Protein 2WFI (pdb70)

Organism: Homo sapiens (NCBI:txid9606)

Nearest PDB structures (foldseek):
  5yzg-assembly1_3  TM=1.006E+00  e=2.178E-38  Homo sapiens
  2wfj-assembly1_A  TM=1.005E+00  e=6.338E-36  Homo sapiens
  5yb9-assembly1_A  TM=9.721E-01  e=2.844E-25  Trichomonas vaginalis
  6lxo-assembly1_A  TM=9.714E-01  e=6.344E-25  Trichomonas vaginalis
  4jjm-assembly2_B  TM=9.734E-01  e=1.063E-24  Citrus sinensis

CATH classification: 2.40.100.10

Solvent-accessible surface area: 7891 Å² total

InterPro domains:
  IPR002130 Cyclophilin-type peptidyl-prolyl cis-trans isomerase domain [PF00160] (11-175)
  IPR002130 Cyclophilin-type peptidyl-prolyl cis-trans isomerase domain [PR00153] (28-43)
  IPR002130 Cyclophilin-type peptidyl-prolyl cis-trans isomerase domain [PR00153] (65-77)
  IPR002130 Cyclophilin-type peptidyl-prolyl cis-trans isomerase domain [PR00153] (108-123)
  IPR002130 Cyclophilin-type peptidyl-prolyl cis-trans isomerase domain [PR00153] (123-135)
  IPR002130 Cyclophilin-type peptidyl-prolyl cis-trans isomerase domain [PR00153] (136-151)
  IPR002130 Cyclophilin-type peptidyl-prolyl cis-trans isomerase domain [PS50072] (11-176)
  IPR020892 Cyclophilin-type peptidyl-prolyl cis-trans isomerase, conserved site [PS00170] (60-77)
  IPR029000 Cyclophilin-like domain superfamily [G3DSA:2.40.100.10] (3-185)
  IPR029000 Cyclophilin-like domain superfamily [SSF50891] (5-177)

Sequence (171 aa):
QQRPRCFFDIAINNQPAGRVVFELFSDVCPPKTCENFRCLCTGEKGTGKSTQKPLHYKSLFHRVVKDFFMVQGGDFSEGNGRRGGESIYGGFFEDESFAVKHNKEFLLSMANRRGKDTNGSQFFITTKPTPHLDGHHVVFGQVISGQEVVREIENQKTDAASKPFAEVRILSCGEL

Structure (mmCIF, N/CA/C/O backbone):
data_2WFI
#
_entry.id   2WFI
#
_cell.length_a   37.544
_cell.length_b   65.144
_cell.length_c   69.680
_cell.angle_alpha   90.00
_cell.angle_beta   90.00
_cell.angle_gamma   90.00
#
_symmetry.space_group_name_H-M   'P 21 21 21'
#
loop_
_entity.id
_entity.type
_entity.pdbx_description
1 polymer 'PEPTIDYL-PROLYL CIS-TRANS ISOMERASE G'
2 non-polymer 'MAGNESIUM ION'
3 water water
#
loop_
_atom_site.group_PDB
_atom_site.id
_atom_site.type_symbol
_atom_site.label_atom_id
_atom_site.label_alt_id
_atom_site.label_comp_id
_atom_site.label_asym_id
_atom_site.label_entity_id
_atom_site.label_seq_id
_atom_site.pdbx_PDB_ins_code
_atom_site.Cartn_x
_atom_site.Cartn_y
_atom_site.Cartn_z
_atom_site.occupancy
_atom_site.B_iso_or_equiv
_atom_site.auth_seq_id
_atom_site.auth_comp_id
_atom_site.auth_asym_id
_atom_site.auth_atom_id
_atom_site.pdbx_PDB_model_num
ATOM 1 N N A GLN A 1 8 ? 2.137 -27.412 -12.418 0.35 44.47 6 GLN A N 1
ATOM 2 N N B GLN A 1 8 ? 2.243 -27.424 -10.474 0.65 55.27 6 GLN A N 1
ATOM 3 C CA A GLN A 1 8 ? 2.669 -26.833 -11.187 0.35 41.78 6 GLN A CA 1
ATOM 4 C CA B GLN A 1 8 ? 2.896 -26.853 -11.660 0.65 39.74 6 GLN A CA 1
ATOM 5 C C . GLN A 1 8 ? 3.304 -25.456 -11.244 1.00 34.45 6 GLN A C 1
ATOM 6 O O . GLN A 1 8 ? 2.804 -24.565 -10.531 1.00 43.55 6 GLN A O 1
ATOM 17 N N . ARG A 1 9 ? 4.445 -25.066 -11.851 1.00 21.82 7 ARG A N 1
ATOM 18 C CA . ARG A 1 9 ? 5.022 -23.740 -11.726 1.00 10.96 7 ARG A CA 1
ATOM 19 C C . ARG A 1 9 ? 4.251 -22.786 -12.630 1.00 10.25 7 ARG A C 1
ATOM 20 O O . ARG A 1 9 ? 3.926 -23.100 -13.774 1.00 12.48 7 ARG A O 1
ATOM 28 N N . PRO A 1 10 ? 3.979 -21.566 -12.142 1.00 9.13 8 PRO A N 1
ATOM 29 C CA . PRO A 1 10 ? 3.302 -20.598 -12.994 1.00 9.43 8 PRO A CA 1
ATOM 30 C C . PRO A 1 10 ? 4.212 -20.099 -14.102 1.00 7.21 8 PRO A C 1
ATOM 31 O O . PRO A 1 10 ? 5.423 -20.102 -14.013 1.00 7.87 8 PRO A O 1
ATOM 35 N N . ARG A 1 11 ? 3.526 -19.618 -15.143 1.00 6.98 9 ARG A N 1
ATOM 36 C CA . ARG A 1 11 ? 4.180 -18.970 -16.280 1.00 7.20 9 ARG A CA 1
ATOM 37 C C . ARG A 1 11 ? 3.563 -17.600 -16.478 1.00 6.72 9 ARG A C 1
ATOM 38 O O . ARG A 1 11 ? 2.336 -17.447 -16.464 1.00 8.13 9 ARG A O 1
ATOM 53 N N . CYS A 1 12 ? 4.422 -16.591 -16.631 1.00 6.45 10 CYS A N 1
ATOM 54 C CA . CYS A 1 12 ? 4.016 -15.225 -16.825 1.00 6.37 10 CYS A CA 1
ATOM 55 C C . CYS A 1 12 ? 4.646 -14.664 -18.094 1.00 6.17 10 CYS A C 1
ATOM 56 O O . CYS A 1 12 ? 5.619 -15.211 -18.592 1.00 7.74 10 CYS A O 1
ATOM 59 N N . PHE A 1 13 ? 4.091 -13.581 -18.602 1.00 6.74 11 PHE A N 1
ATOM 60 C CA . PHE A 1 13 ? 4.612 -12.996 -19.836 1.00 6.92 11 PHE A CA 1
ATOM 61 C C . PHE A 1 13 ? 4.656 -11.473 -19.765 1.00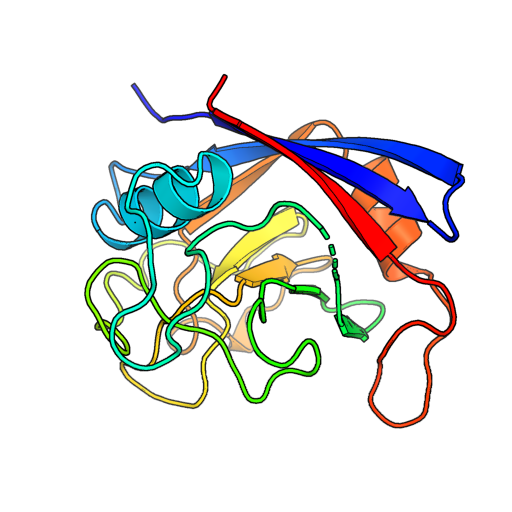 6.25 11 PHE A C 1
ATOM 62 O O . PHE A 1 13 ? 3.850 -10.845 -19.083 1.00 6.51 11 PHE A O 1
ATOM 70 N N . PHE A 1 14 ? 5.569 -10.953 -20.605 1.00 6.28 12 PHE A N 1
ATOM 71 C CA . PHE A 1 14 ? 5.607 -9.550 -20.980 1.00 6.24 12 PHE A CA 1
ATOM 72 C C . PHE A 1 14 ? 5.567 -9.448 -22.510 1.00 6.51 12 PHE A C 1
ATOM 73 O O . PHE A 1 14 ? 6.348 -10.136 -23.188 1.00 7.56 12 PHE A O 1
ATOM 81 N N . ASP A 1 15 ? 4.730 -8.572 -23.036 1.00 6.61 13 ASP A N 1
ATOM 82 C CA . ASP A 1 15 ? 4.833 -8.130 -24.428 1.00 7.03 13 ASP A CA 1
ATOM 83 C C . ASP A 1 15 ? 5.613 -6.826 -24.433 1.00 6.79 13 ASP A C 1
ATOM 84 O O . ASP A 1 15 ? 5.214 -5.892 -23.725 1.00 8.06 13 ASP A O 1
ATOM 89 N N . ILE A 1 16 ? 6.690 -6.780 -25.197 1.00 6.64 14 ILE A N 1
ATOM 90 C CA . ILE A 1 16 ? 7.631 -5.666 -25.149 1.00 6.91 14 ILE A CA 1
ATOM 91 C C . ILE A 1 16 ? 7.470 -4.799 -26.394 1.00 6.58 14 ILE A C 1
ATOM 92 O O . ILE A 1 16 ? 7.309 -5.306 -27.504 1.00 7.93 14 ILE A O 1
ATOM 97 N N . ALA A 1 17 ? 7.598 -3.477 -26.211 1.00 7.09 15 ALA A N 1
ATOM 98 C CA . ALA A 1 17 ? 7.784 -2.559 -27.327 1.00 8.00 15 ALA A CA 1
ATOM 99 C C . ALA A 1 17 ? 9.029 -1.742 -27.065 1.00 7.71 15 ALA A C 1
ATOM 100 O O . ALA A 1 17 ? 9.394 -1.436 -25.929 1.00 9.79 15 ALA A O 1
ATOM 102 N N . ILE A 1 18 ? 9.728 -1.410 -28.158 1.00 7.00 16 ILE A N 1
ATOM 103 C CA . ILE A 1 18 ? 10.937 -0.594 -28.080 1.00 6.97 16 ILE A CA 1
ATOM 104 C C . ILE A 1 18 ? 10.662 0.631 -28.949 1.00 6.77 16 ILE A C 1
ATOM 105 O O . ILE A 1 18 ? 10.459 0.514 -30.167 1.00 7.16 16 ILE A O 1
ATOM 110 N N . ASN A 1 19 ? 10.565 1.792 -28.316 1.00 7.07 17 ASN A N 1
ATOM 111 C CA . ASN A 1 19 ? 10.107 3.004 -29.008 1.00 7.00 17 ASN A CA 1
ATOM 112 C C . ASN A 1 19 ? 8.814 2.754 -29.755 1.00 7.15 17 ASN A C 1
ATOM 113 O O . ASN A 1 19 ? 8.633 3.096 -30.921 1.00 7.48 17 ASN A O 1
ATOM 118 N N . ASN A 1 20 ? 7.845 2.145 -29.035 1.00 7.56 18 ASN A N 1
ATOM 119 C CA . ASN A 1 20 ? 6.511 1.936 -29.495 1.00 8.28 18 ASN A CA 1
ATOM 120 C C . ASN A 1 20 ? 6.369 0.936 -30.642 1.00 8.19 18 ASN A C 1
ATOM 121 O O . ASN A 1 20 ? 5.294 0.779 -31.167 1.00 10.86 18 ASN A O 1
ATOM 130 N N . GLN A 1 21 ? 7.459 0.226 -30.959 1.00 7.65 19 GLN A N 1
ATOM 131 C CA . GLN A 1 21 ? 7.469 -0.773 -31.988 1.00 7.92 19 GLN A CA 1
ATOM 132 C C . GLN A 1 21 ? 7.496 -2.163 -31.305 1.00 7.54 19 GLN A C 1
ATOM 133 O O . GLN A 1 21 ? 8.444 -2.447 -30.564 1.00 7.65 19 GLN A O 1
ATOM 139 N N . PRO A 1 22 ? 6.495 -3.012 -31.516 1.00 8.28 20 PRO A N 1
ATOM 140 C CA . PRO A 1 22 ? 6.501 -4.319 -30.866 1.00 8.49 20 PRO A CA 1
ATOM 141 C C . PRO A 1 22 ? 7.752 -5.096 -31.157 1.00 7.75 20 PRO A C 1
ATOM 142 O O . PRO A 1 22 ? 8.205 -5.181 -32.297 1.00 8.97 20 PRO A O 1
ATOM 146 N N . ALA A 1 23 ? 8.312 -5.673 -30.105 1.00 7.88 21 ALA A N 1
ATOM 147 C CA . ALA A 1 23 ? 9.546 -6.464 -30.179 1.00 7.92 21 ALA A CA 1
ATOM 148 C C . ALA A 1 23 ? 9.315 -7.941 -29.930 1.00 8.76 21 ALA A C 1
ATOM 149 O O . ALA A 1 23 ? 10.234 -8.719 -30.173 1.00 13.05 21 ALA A O 1
ATOM 151 N N . GLY A 1 24 ? 8.168 -8.328 -29.367 1.00 8.40 22 GLY A N 1
ATOM 152 C CA . GLY A 1 24 ? 7.889 -9.715 -29.082 1.00 8.56 22 GLY A CA 1
ATOM 153 C C . GLY A 1 24 ? 7.579 -9.942 -27.596 1.00 7.39 22 GLY A C 1
ATOM 154 O O . GLY A 1 24 ? 7.619 -9.055 -26.779 1.00 8.33 22 GLY A O 1
ATOM 155 N N . ARG A 1 25 ? 7.317 -11.210 -27.318 1.00 7.56 23 ARG A N 1
ATOM 156 C CA . ARG A 1 25 ? 6.890 -11.656 -26.003 1.00 7.18 23 ARG A CA 1
ATOM 157 C C . ARG A 1 25 ? 8.005 -12.426 -25.299 1.00 6.89 23 ARG A C 1
ATOM 158 O O . ARG A 1 25 ? 8.647 -13.304 -25.901 1.00 8.09 23 ARG A O 1
ATOM 166 N N . VAL A 1 26 ? 8.183 -12.132 -24.023 1.00 6.76 24 VAL A N 1
ATOM 167 C CA . VAL A 1 26 ? 9.046 -12.907 -23.128 1.00 6.50 24 VAL A CA 1
ATOM 168 C C . VAL A 1 26 ? 8.144 -13.684 -22.182 1.00 6.50 24 VAL A C 1
ATOM 169 O O . VAL A 1 26 ? 7.249 -13.092 -21.565 1.00 7.11 24 VAL A O 1
ATOM 173 N N . VAL A 1 27 ? 8.376 -14.990 -22.066 1.00 6.41 25 VAL A N 1
ATOM 174 C CA . VAL A 1 27 ? 7.656 -15.827 -21.122 1.00 6.30 25 VAL A CA 1
ATOM 175 C C . VAL A 1 27 ? 8.630 -16.346 -20.083 1.00 6.05 25 VAL A C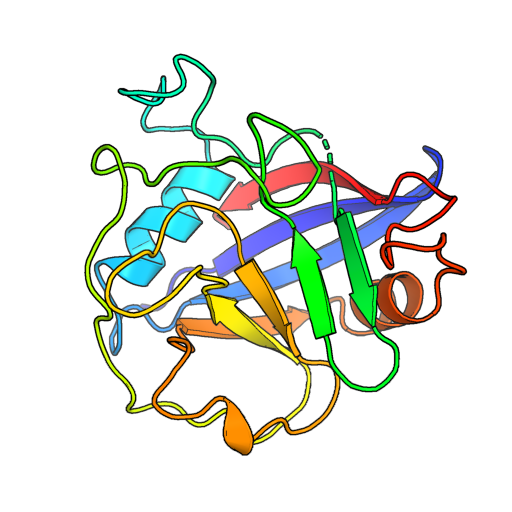 1
ATOM 176 O O . VAL A 1 27 ? 9.739 -16.775 -20.419 1.00 6.58 25 VAL A O 1
ATOM 180 N N . PHE A 1 28 ? 8.199 -16.283 -18.833 1.00 6.16 26 PHE A N 1
ATOM 181 C CA . PHE A 1 28 ? 8.960 -16.757 -17.687 1.00 5.92 26 PHE A CA 1
ATOM 182 C C . PHE A 1 28 ? 8.256 -17.924 -17.014 1.00 5.96 26 PHE A C 1
ATOM 183 O O . PHE A 1 28 ? 7.033 -17.926 -16.886 1.00 7.64 26 PHE A O 1
ATOM 191 N N . GLU A 1 29 ? 9.058 -18.873 -16.530 1.00 5.66 27 GLU A N 1
ATOM 192 C CA . GLU A 1 29 ? 8.600 -19.854 -15.553 1.00 5.63 27 GLU A CA 1
ATOM 193 C C . GLU A 1 29 ? 9.076 -19.401 -14.178 1.00 5.48 27 GLU A C 1
ATOM 194 O O . GLU A 1 29 ? 10.240 -19.005 -14.034 1.00 6.40 27 GLU A O 1
ATOM 200 N N . LEU A 1 30 ? 8.192 -19.471 -13.190 1.00 5.40 28 LEU A N 1
ATOM 201 C CA . LEU A 1 30 ? 8.506 -19.048 -11.837 1.00 5.40 28 LEU A CA 1
ATOM 202 C C . LEU A 1 30 ? 8.698 -20.271 -10.937 1.00 5.39 28 LEU A C 1
ATOM 203 O O . LEU A 1 30 ? 7.858 -21.180 -10.922 1.00 6.25 28 LEU A O 1
ATOM 208 N N . PHE A 1 31 ? 9.797 -20.272 -10.179 1.00 5.42 29 PHE A N 1
ATOM 209 C CA . PHE A 1 31 ? 10.148 -21.401 -9.321 1.00 5.75 29 PHE A CA 1
ATOM 210 C C . PHE A 1 31 ? 9.398 -21.301 -7.977 1.00 5.82 29 PHE A C 1
ATOM 211 O O . PHE A 1 31 ? 9.995 -21.088 -6.910 1.00 6.38 29 PHE A O 1
ATOM 219 N N . SER A 1 32 ? 8.079 -21.497 -8.029 1.00 6.34 30 SER A N 1
ATOM 220 C CA . SER A 1 32 ? 7.242 -21.321 -6.852 1.00 6.79 30 SER A CA 1
ATOM 221 C C . SER A 1 32 ? 7.505 -22.388 -5.784 1.00 6.79 30 SER A C 1
ATOM 222 O O . SER A 1 32 ? 7.160 -22.177 -4.629 1.00 8.00 30 SER A O 1
ATOM 225 N N . ASP A 1 33 ? 8.086 -23.518 -6.200 1.00 6.99 31 ASP A N 1
ATOM 226 C CA . ASP A 1 33 ? 8.538 -24.541 -5.285 1.00 7.65 31 ASP A CA 1
ATOM 227 C C . ASP A 1 33 ? 9.743 -24.173 -4.487 1.00 9.49 31 ASP A C 1
ATOM 228 O O . ASP A 1 33 ? 10.020 -24.800 -3.477 1.00 20.24 31 ASP A O 1
ATOM 233 N N . VAL A 1 34 ? 10.514 -23.210 -4.919 1.00 6.86 32 VAL A N 1
ATOM 234 C CA . VAL A 1 34 ? 11.714 -22.742 -4.234 1.00 7.01 32 VAL A CA 1
ATOM 235 C C . VAL A 1 34 ? 11.471 -21.448 -3.473 1.00 6.80 32 VAL A C 1
ATOM 236 O O . VAL A 1 34 ? 11.915 -21.236 -2.355 1.00 8.64 32 VAL A O 1
ATOM 240 N N . CYS A 1 35 ? 10.776 -20.510 -4.133 1.00 6.15 33 CYS A N 1
ATOM 241 C CA . CYS A 1 35 ? 10.633 -19.150 -3.621 1.00 7.24 33 CYS A CA 1
ATOM 242 C C . CYS A 1 35 ? 9.178 -18.718 -3.746 1.00 6.00 33 CYS A C 1
ATOM 243 O O . CYS A 1 35 ? 8.853 -17.836 -4.551 1.00 6.31 33 CYS A O 1
ATOM 248 N N A PRO A 1 36 ? 8.257 -19.310 -2.976 0.77 6.18 34 PRO A N 1
ATOM 249 N N B PRO A 1 36 ? 8.269 -19.381 -3.017 0.23 5.05 34 PRO A N 1
ATOM 250 C CA A PRO A 1 36 ? 6.845 -19.066 -3.239 0.77 5.69 34 PRO A CA 1
ATOM 251 C CA B PRO A 1 36 ? 6.860 -19.060 -3.276 0.23 5.62 34 PRO A CA 1
ATOM 252 C C A PRO A 1 36 ? 6.397 -17.635 -2.976 0.77 5.58 34 PRO A C 1
ATOM 253 C C B PRO A 1 36 ? 6.501 -17.599 -3.052 0.23 4.61 34 PRO A C 1
ATOM 254 O O A PRO A 1 36 ? 5.537 -17.120 -3.732 0.77 5.26 34 PRO A O 1
ATOM 255 O O B PRO A 1 36 ? 5.766 -17.009 -3.864 0.23 5.00 34 PRO A O 1
ATOM 261 N N . LYS A 1 37 ? 6.900 -16.996 -1.936 1.00 5.54 35 LYS A N 1
ATOM 262 C CA . LYS A 1 37 ? 6.458 -15.645 -1.661 1.00 5.69 35 LYS A CA 1
ATOM 263 C C . LYS A 1 37 ? 6.956 -14.665 -2.746 1.00 5.14 35 LYS A C 1
ATOM 264 O O . LYS A 1 37 ? 6.271 -13.729 -3.172 1.00 5.75 35 LYS A O 1
ATOM 270 N N . THR A 1 38 ? 8.195 -14.915 -3.194 1.00 5.22 36 THR A N 1
ATOM 271 C CA . THR A 1 38 ? 8.788 -14.085 -4.242 1.00 5.12 36 THR A CA 1
ATOM 272 C C . THR A 1 38 ? 8.055 -14.278 -5.563 1.00 5.04 36 THR A C 1
ATOM 273 O O . THR A 1 38 ? 7.754 -13.329 -6.288 1.00 5.39 36 THR A O 1
ATOM 277 N N . CYS A 1 39 ? 7.752 -15.539 -5.895 1.00 5.03 37 CYS A N 1
ATOM 278 C CA . CYS A 1 39 ? 7.036 -15.807 -7.126 1.00 4.96 37 CYS A CA 1
ATOM 279 C C . CYS A 1 39 ? 5.637 -15.210 -7.116 1.00 4.98 37 CYS A C 1
ATOM 280 O O . CYS A 1 39 ? 5.180 -14.692 -8.134 1.00 5.45 37 CYS A O 1
ATOM 283 N N . GLU A 1 40 ? 4.943 -15.295 -5.970 1.00 5.07 38 GLU A N 1
ATOM 284 C CA . GLU A 1 40 ? 3.585 -14.763 -5.911 1.00 5.29 38 GLU A CA 1
ATOM 285 C C . GLU A 1 40 ? 3.586 -13.247 -6.113 1.00 5.03 38 GLU A C 1
ATOM 286 O O . GLU A 1 40 ? 2.694 -12.711 -6.776 1.00 5.55 38 GLU A O 1
ATOM 292 N N . ASN A 1 41 ? 4.577 -12.559 -5.544 1.00 5.18 39 ASN A N 1
ATOM 293 C CA . ASN A 1 41 ? 4.700 -11.118 -5.783 1.00 5.14 39 ASN A CA 1
ATOM 294 C C . ASN A 1 41 ? 4.823 -10.824 -7.279 1.00 4.96 39 ASN A C 1
ATOM 295 O O . ASN A 1 41 ? 4.093 -9.994 -7.821 1.00 5.49 39 ASN A O 1
ATOM 300 N N . PHE A 1 42 ? 5.777 -11.494 -7.952 1.00 5.03 40 PHE A N 1
ATOM 301 C CA . PHE A 1 42 ? 5.985 -11.219 -9.372 1.00 4.98 40 PHE A CA 1
ATOM 302 C C . PHE A 1 42 ? 4.736 -11.564 -10.186 1.00 5.00 40 PHE A C 1
ATOM 303 O O . PHE A 1 42 ? 4.337 -10.799 -11.072 1.00 5.31 40 PHE A O 1
ATOM 311 N N . ARG A 1 43 ? 4.135 -12.731 -9.907 1.00 5.10 41 ARG A N 1
ATOM 312 C CA . ARG A 1 43 ? 2.934 -13.130 -10.627 1.00 5.33 41 ARG A CA 1
ATOM 313 C C . ARG A 1 43 ? 1.848 -12.067 -10.508 1.00 5.22 41 ARG A C 1
ATOM 314 O O . ARG A 1 43 ? 1.211 -11.680 -11.496 1.00 5.73 41 ARG A O 1
ATOM 322 N N . CYS A 1 44 ? 1.625 -11.596 -9.268 1.00 5.38 42 CYS A N 1
ATOM 323 C CA . CYS A 1 44 ? 0.609 -10.591 -9.067 1.00 5.42 42 CYS A CA 1
ATOM 324 C C . CYS A 1 44 ? 0.968 -9.254 -9.697 1.00 5.50 42 CYS A C 1
ATOM 325 O O . CYS A 1 44 ? 0.054 -8.528 -10.115 1.00 6.13 42 CYS A O 1
ATOM 330 N N . LEU A 1 45 ? 2.239 -8.897 -9.763 1.00 5.34 43 LEU A N 1
ATOM 331 C CA . LEU A 1 45 ? 2.616 -7.676 -10.468 1.00 5.46 43 LEU A CA 1
ATOM 332 C C . LEU A 1 45 ? 2.380 -7.823 -11.974 1.00 5.52 43 LEU A C 1
ATOM 333 O O . LEU A 1 45 ? 2.098 -6.831 -12.649 1.00 6.29 43 LEU A O 1
ATOM 338 N N . CYS A 1 46 ? 2.451 -9.037 -12.501 1.00 5.51 44 CYS A N 1
ATOM 339 C CA . CYS A 1 46 ? 2.095 -9.252 -13.898 1.00 5.77 44 CYS A CA 1
ATOM 340 C C . CYS A 1 46 ? 0.586 -9.099 -14.147 1.00 6.04 44 CYS A C 1
ATOM 341 O O . CYS A 1 46 ? 0.178 -8.557 -15.170 1.00 7.43 44 CYS A O 1
ATOM 344 N N . THR A 1 47 ? -0.245 -9.590 -13.223 1.00 6.26 45 THR A N 1
ATOM 345 C CA . THR A 1 47 ? -1.689 -9.515 -13.438 1.00 6.90 45 THR A CA 1
ATOM 346 C C . THR A 1 47 ? -2.308 -8.221 -12.987 1.00 6.85 45 THR A C 1
ATOM 347 O O . THR A 1 47 ? -3.418 -7.864 -13.418 1.00 8.23 45 THR A O 1
ATOM 351 N N . GLY A 1 48 ? -1.654 -7.516 -12.054 1.00 6.58 46 GLY A N 1
ATOM 352 C CA . GLY A 1 48 ? -2.221 -6.325 -11.439 1.00 6.98 46 GLY A CA 1
ATOM 353 C C . GLY A 1 48 ? -3.271 -6.622 -10.359 1.00 7.10 46 GLY A C 1
ATOM 354 O O . GLY A 1 48 ? -3.889 -5.671 -9.847 1.00 7.99 46 GLY A O 1
ATOM 355 N N . GLU A 1 49 ? -3.473 -7.869 -9.986 1.00 6.71 47 GLU A N 1
ATOM 356 C CA . GLU A 1 49 ? -4.654 -8.271 -9.214 1.00 7.04 47 GLU A CA 1
ATOM 357 C C . GLU A 1 49 ? -4.662 -7.773 -7.781 1.00 7.44 47 GLU A C 1
ATOM 358 O O . GLU A 1 49 ? -5.743 -7.867 -7.168 1.00 9.23 47 GLU A O 1
ATOM 364 N N . LYS A 1 50 ? -3.545 -7.324 -7.228 1.00 7.14 48 LYS A N 1
ATOM 365 C CA . LYS A 1 50 ? -3.516 -6.871 -5.830 1.00 7.62 48 LYS A CA 1
ATOM 366 C C . LYS A 1 50 ? -3.788 -5.381 -5.665 1.00 8.50 48 LYS A C 1
ATOM 367 O O . LYS A 1 50 ? -3.787 -4.882 -4.578 1.00 10.81 48 LYS A O 1
ATOM 373 N N . GLY A 1 51 ? -4.056 -4.670 -6.776 1.00 8.65 49 GLY A N 1
ATOM 374 C CA . GLY A 1 51 ? -4.575 -3.310 -6.612 1.00 9.90 49 GLY A CA 1
ATOM 375 C C . GLY A 1 51 ? -3.474 -2.284 -6.443 1.00 9.37 49 GLY A C 1
ATOM 376 O O . GLY A 1 51 ? -2.556 -2.188 -7.280 1.00 11.06 49 GLY A O 1
ATOM 377 N N . THR A 1 52 ? -3.590 -1.468 -5.413 1.00 10.93 50 THR A N 1
ATOM 378 C CA . THR A 1 52 ? -2.783 -0.286 -5.208 1.00 11.02 50 THR A CA 1
ATOM 379 C C . THR A 1 52 ? -1.695 -0.483 -4.175 1.00 10.00 50 THR A C 1
ATOM 380 O O . THR A 1 52 ? -1.958 -1.028 -3.103 1.00 10.79 50 THR A O 1
ATOM 384 N N . GLY A 1 53 ? -0.482 -0.058 -4.480 1.00 9.73 51 GLY A N 1
ATOM 385 C CA . GLY A 1 53 ? 0.624 -0.185 -3.548 1.00 9.71 51 GLY A CA 1
ATOM 386 C C . GLY A 1 53 ? 0.399 0.665 -2.306 1.00 9.44 51 GLY A C 1
ATOM 387 O O . GLY A 1 53 ? -0.073 1.801 -2.368 1.00 10.41 51 GLY A O 1
ATOM 388 N N . LYS A 1 54 ? 0.702 0.101 -1.152 1.00 8.98 52 LYS A N 1
ATOM 389 C CA . LYS A 1 54 ? 0.407 0.762 0.094 1.00 9.87 52 LYS A CA 1
ATOM 390 C C . LYS A 1 54 ? 1.174 2.090 0.267 1.00 10.57 52 LYS A C 1
ATOM 391 O O . LYS A 1 54 ? 0.562 3.123 0.527 1.00 13.97 52 LYS A O 1
ATOM 402 N N . SER A 1 55 ? 2.473 2.057 0.141 1.00 10.17 53 SER A N 1
ATOM 403 C CA . SER A 1 55 ? 3.280 3.252 0.318 1.00 11.65 53 SER A CA 1
ATOM 404 C C . SER A 1 55 ? 3.330 4.143 -0.944 1.00 11.19 53 SER A C 1
ATOM 405 O O . SER A 1 55 ? 3.300 5.362 -0.841 1.00 14.10 53 SER A O 1
ATOM 410 N N . THR A 1 56 ? 3.325 3.499 -2.096 1.00 10.58 54 THR A N 1
ATOM 411 C CA . THR A 1 56 ? 3.499 4.268 -3.333 1.00 11.29 54 THR A CA 1
ATOM 412 C C . THR A 1 56 ? 2.205 4.810 -3.814 1.00 11.06 54 THR A C 1
ATOM 413 O O . THR A 1 56 ? 2.188 5.763 -4.620 1.00 13.29 54 THR A O 1
ATOM 417 N N . GLN A 1 57 ? 1.056 4.213 -3.481 1.00 10.63 55 GLN A N 1
ATOM 418 C CA . GLN A 1 57 ? -0.247 4.613 -3.975 1.00 12.76 55 GLN A CA 1
ATOM 419 C C . GLN A 1 57 ? -0.357 4.596 -5.510 1.00 13.62 55 GLN A C 1
ATOM 420 O O . GLN A 1 57 ? -1.115 5.374 -6.068 1.00 18.02 55 GLN A O 1
ATOM 426 N N . LYS A 1 58 ? 0.306 3.672 -6.093 1.00 14.00 56 LYS A N 1
ATOM 427 C CA . LYS A 1 58 ? 0.190 3.403 -7.525 1.00 13.57 56 LYS A CA 1
ATOM 428 C C . LYS A 1 58 ? -0.036 1.955 -7.804 1.00 12.12 56 LYS A C 1
ATOM 429 O O . LYS A 1 58 ? 0.092 1.104 -6.933 1.00 10.76 56 LYS A O 1
ATOM 440 N N . PRO A 1 59 ? -0.475 1.651 -9.023 1.00 12.07 57 PRO A N 1
ATOM 441 C CA . PRO A 1 59 ? -0.890 0.268 -9.269 1.00 10.56 57 PRO A CA 1
ATOM 442 C C . PRO A 1 59 ? 0.288 -0.680 -9.125 1.00 9.05 57 PRO A C 1
ATOM 443 O O . PRO A 1 59 ? 1.359 -0.485 -9.689 1.00 9.95 57 PRO A O 1
ATOM 447 N N . LEU A 1 60 ? 0.005 -1.780 -8.446 1.00 7.80 58 LEU A N 1
ATOM 448 C CA . LEU A 1 60 ? 0.931 -2.919 -8.297 1.00 6.84 58 LEU A CA 1
ATOM 449 C C . LEU A 1 60 ? 0.845 -3.738 -9.600 1.00 6.60 58 LEU A C 1
ATOM 450 O O . LEU A 1 60 ? 0.196 -4.771 -9.680 1.00 6.87 58 LEU A O 1
ATOM 455 N N . HIS A 1 61 ? 1.483 -3.204 -10.648 1.00 6.75 59 HIS A N 1
ATOM 456 C CA . HIS A 1 61 ? 1.264 -3.745 -11.983 1.00 6.49 59 HIS A CA 1
ATOM 457 C C . HIS A 1 61 ? 2.423 -3.331 -12.870 1.00 6.57 59 HIS A C 1
ATOM 458 O O . HIS A 1 61 ? 2.792 -2.158 -12.892 1.00 8.32 59 HI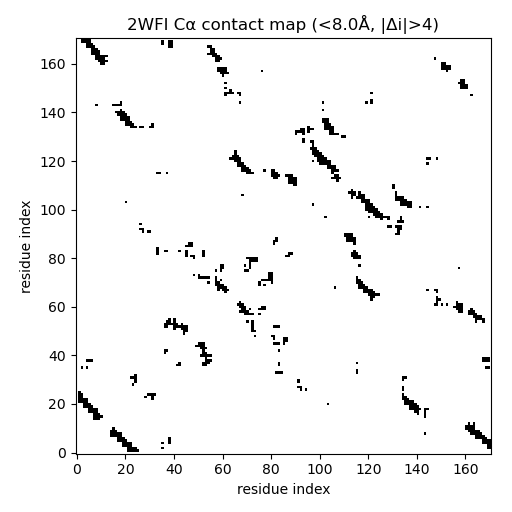S A O 1
ATOM 465 N N . TYR A 1 62 ? 2.978 -4.304 -13.610 1.00 6.13 60 TYR A N 1
ATOM 466 C CA . TYR A 1 62 ? 4.049 -4.025 -14.548 1.00 6.38 60 TYR A CA 1
ATOM 467 C C . TYR A 1 62 ? 3.549 -3.439 -15.871 1.00 6.97 60 TYR A C 1
ATOM 468 O O . TYR A 1 62 ? 4.374 -3.062 -16.710 1.00 7.82 60 TYR A O 1
ATOM 477 N N . LYS A 1 63 ? 2.251 -3.368 -16.103 1.00 7.14 61 LYS A N 1
ATOM 478 C CA . LYS A 1 63 ? 1.762 -2.853 -17.375 1.00 7.52 61 LYS A CA 1
ATOM 479 C C . LYS A 1 63 ? 2.219 -1.409 -17.523 1.00 7.36 61 LYS A C 1
ATOM 480 O O . LYS A 1 63 ? 2.021 -0.587 -16.637 1.00 8.87 61 LYS A O 1
ATOM 486 N N . SER A 1 64 ? 2.824 -1.112 -18.672 1.00 7.86 62 SER A N 1
ATOM 487 C CA . SER A 1 64 ? 3.384 0.175 -19.033 1.00 9.44 62 SER A CA 1
ATOM 488 C C . SER A 1 64 ? 4.716 0.485 -18.353 1.00 8.45 62 SER A C 1
ATOM 489 O O . SER A 1 64 ? 5.271 1.577 -18.582 1.00 10.96 62 SER A O 1
ATOM 506 N N . LEU A 1 66 ? 8.794 0.186 -17.558 1.00 8.62 64 LEU A N 1
ATOM 507 C CA . LEU A 1 66 ? 9.969 0.220 -18.399 1.00 7.97 64 LEU A CA 1
ATOM 508 C C . LEU A 1 66 ? 11.087 -0.710 -17.879 1.00 7.41 64 LEU A C 1
ATOM 509 O O . LEU A 1 66 ? 11.195 -0.965 -16.686 1.00 8.88 64 LEU A O 1
ATOM 514 N N . PHE A 1 67 ? 11.942 -1.104 -18.799 1.00 6.97 65 PHE A N 1
ATOM 515 C CA . PHE A 1 67 ? 13.276 -1.610 -18.454 1.00 6.76 65 PHE A CA 1
ATOM 516 C C . PHE A 1 67 ? 14.189 -0.388 -18.365 1.00 6.92 65 PHE A C 1
ATOM 517 O O . PHE A 1 67 ? 14.621 0.180 -19.348 1.00 8.44 65 PHE A O 1
ATOM 525 N N . HIS A 1 68 ? 14.447 0.060 -17.116 1.00 6.87 66 HIS A N 1
ATOM 526 C CA . HIS A 1 68 ? 15.139 1.315 -16.870 1.00 7.40 66 HIS A CA 1
ATOM 527 C C . HIS A 1 68 ? 16.635 1.178 -16.706 1.00 6.99 66 HIS A C 1
ATOM 528 O O . HIS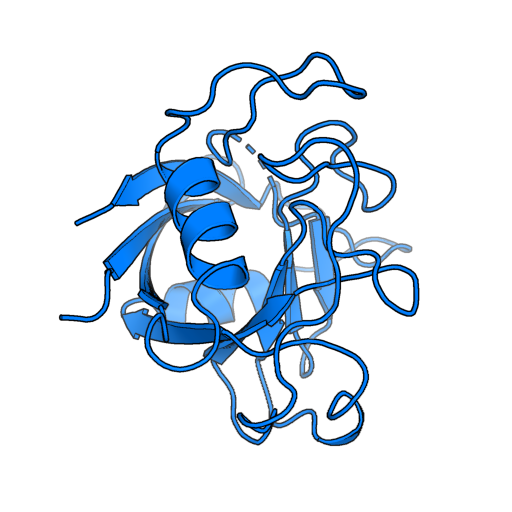 A 1 68 ? 17.301 2.215 -16.650 1.00 7.77 66 HIS A O 1
ATOM 535 N N . ARG A 1 69 ? 17.175 -0.033 -16.616 1.00 6.67 67 ARG A N 1
ATOM 536 C CA . ARG A 1 69 ? 18.604 -0.203 -16.425 1.00 7.04 67 ARG A CA 1
ATOM 537 C C . ARG A 1 69 ? 19.046 -1.398 -17.237 1.00 6.77 67 ARG A C 1
ATOM 538 O O . ARG A 1 69 ? 18.532 -2.489 -17.048 1.00 8.80 67 ARG A O 1
ATOM 551 N N . VAL A 1 70 ? 19.980 -1.162 -18.148 1.00 6.38 68 VAL A N 1
ATOM 552 C CA . VAL A 1 70 ? 20.496 -2.188 -19.051 1.00 6.45 68 VAL A CA 1
ATOM 553 C C . VAL A 1 70 ? 21.999 -2.122 -19.004 1.00 6.47 68 VAL A C 1
ATOM 554 O O . VAL A 1 70 ? 22.562 -1.050 -19.212 1.00 7.39 68 VAL A O 1
ATOM 558 N N . VAL A 1 71 ? 22.646 -3.269 -18.739 1.00 7.21 69 VAL A N 1
ATOM 559 C CA . VAL A 1 71 ? 24.100 -3.360 -18.723 1.00 8.41 69 VAL A CA 1
ATOM 560 C C . VAL A 1 71 ? 24.504 -4.551 -19.565 1.00 8.35 69 VAL A C 1
ATOM 561 O O . VAL A 1 71 ? 24.277 -5.722 -19.180 1.00 7.95 69 VAL A O 1
ATOM 565 N N . LYS A 1 72 ? 25.113 -4.294 -20.716 1.00 9.38 70 LYS A N 1
ATOM 566 C CA . LYS A 1 72 ? 25.530 -5.331 -21.612 1.00 9.87 70 LYS A CA 1
ATOM 567 C C . LYS A 1 72 ? 26.469 -6.296 -20.878 1.00 9.74 70 LYS A C 1
ATOM 568 O O . LYS A 1 72 ? 27.357 -5.895 -20.127 1.00 10.95 70 LYS A O 1
ATOM 574 N N . ASP A 1 73 ? 26.261 -7.591 -21.127 1.00 9.36 71 ASP A N 1
ATOM 575 C CA . ASP A 1 73 ? 27.012 -8.691 -20.529 1.00 10.27 71 ASP A CA 1
ATOM 576 C C . ASP A 1 73 ? 26.709 -8.898 -19.064 1.00 9.60 71 ASP A C 1
ATOM 577 O O . ASP A 1 73 ? 27.351 -9.730 -18.422 1.00 12.95 71 ASP A O 1
ATOM 582 N N A PHE A 1 74 ? 25.684 -8.254 -18.487 0.48 7.67 72 PHE A N 1
ATOM 583 N N B PHE A 1 74 ? 25.640 -8.245 -18.618 0.52 8.25 72 PHE A N 1
ATOM 584 C CA A PHE A 1 74 ? 25.230 -8.506 -17.134 0.48 7.67 72 PHE A CA 1
ATOM 585 C CA B PHE A 1 74 ? 25.323 -8.332 -17.193 0.52 8.52 72 PHE A CA 1
ATOM 586 C C A PHE A 1 74 ? 23.733 -8.765 -17.052 0.48 6.61 72 PHE A C 1
ATOM 587 C C B PHE A 1 74 ? 23.857 -8.674 -17.043 0.52 7.38 72 PHE A C 1
ATOM 588 O O A PHE A 1 74 ? 23.350 -9.878 -16.658 0.48 7.46 72 PHE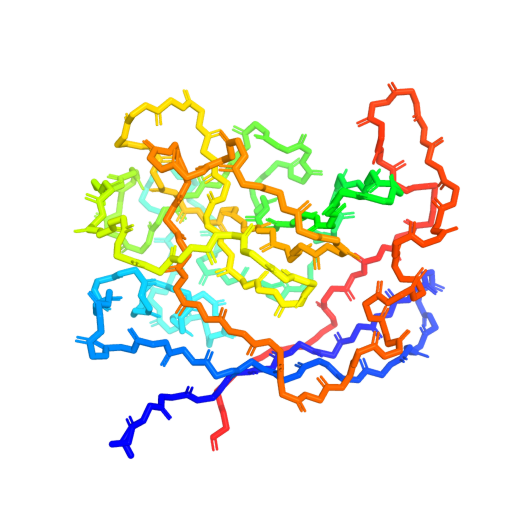 A O 1
ATOM 589 O O B PHE A 1 74 ? 23.442 -9.797 -16.705 0.52 8.61 72 PHE A O 1
ATOM 604 N N . MET A 1 75 ? 22.933 -7.719 -17.273 1.00 6.53 73 MET A N 1
ATOM 605 C CA . MET A 1 75 ? 21.519 -7.899 -17.006 1.00 6.38 73 MET A CA 1
ATOM 606 C C . MET A 1 75 ? 20.709 -6.781 -17.639 1.00 6.34 73 MET A C 1
ATOM 607 O O . MET A 1 75 ? 21.238 -5.719 -17.998 1.00 7.50 73 MET A O 1
ATOM 620 N N . VAL A 1 76 ? 19.390 -7.028 -17.688 1.00 6.00 74 VAL A N 1
ATOM 621 C CA . VAL A 1 76 ? 18.405 -5.990 -17.988 1.00 6.19 74 VAL A CA 1
ATOM 622 C C . VAL A 1 76 ? 17.420 -5.954 -16.811 1.00 5.88 74 VAL A C 1
ATOM 623 O O . VAL A 1 76 ? 17.027 -6.996 -16.299 1.00 6.87 74 VAL A O 1
ATOM 627 N N . GLN A 1 77 ? 17.030 -4.763 -16.402 1.00 6.09 75 GLN A N 1
ATOM 628 C CA . GLN A 1 77 ? 16.290 -4.558 -15.153 1.00 5.83 75 GLN A CA 1
ATOM 629 C C . GLN A 1 77 ? 15.100 -3.627 -15.382 1.00 5.70 75 GLN A C 1
ATOM 630 O O . GLN A 1 77 ? 15.187 -2.630 -16.110 1.00 6.52 75 GLN A O 1
ATOM 636 N N . GLY A 1 78 ? 13.993 -3.953 -14.718 1.00 5.93 76 GLY A N 1
ATOM 637 C CA . GLY A 1 78 ? 12.803 -3.148 -14.769 1.00 6.53 76 GLY A CA 1
ATOM 638 C C . GLY A 1 78 ? 11.988 -3.272 -13.505 1.00 6.09 76 GLY A C 1
ATOM 639 O O . GLY A 1 78 ? 12.435 -3.773 -12.492 1.00 6.67 76 GLY A O 1
ATOM 640 N N . GLY A 1 79 ? 10.740 -2.763 -13.582 1.00 7.48 77 GLY A N 1
ATOM 641 C CA . GLY A 1 79 ? 9.791 -2.944 -12.492 1.00 8.42 77 GLY A CA 1
ATOM 642 C C . GLY A 1 79 ? 9.664 -1.841 -11.517 1.00 7.61 77 GLY A C 1
ATOM 643 O O . GLY A 1 79 ? 8.998 -2.012 -10.510 1.00 10.20 77 GLY A O 1
ATOM 644 N N . ASP A 1 80 ? 10.261 -0.675 -11.811 1.00 7.96 78 ASP A N 1
ATOM 645 C CA . ASP A 1 80 ? 10.103 0.467 -10.936 1.00 8.96 78 ASP A CA 1
ATOM 646 C C . ASP A 1 80 ? 8.834 1.264 -11.374 1.00 11.81 78 ASP A C 1
ATOM 647 O O . ASP A 1 80 ? 8.953 2.259 -12.084 1.00 13.88 78 ASP A O 1
ATOM 652 N N . PHE A 1 81 ? 7.679 0.785 -10.965 1.00 13.47 79 PHE A N 1
ATOM 653 C CA . PHE A 1 81 ? 6.385 1.333 -11.457 1.00 15.84 79 PHE A CA 1
ATOM 654 C C . PHE A 1 81 ? 6.079 2.666 -10.938 1.00 19.24 79 PHE A C 1
ATOM 655 O O . PHE A 1 81 ? 5.186 3.298 -11.445 1.00 26.08 79 PHE A O 1
ATOM 663 N N . SER A 1 82 ? 6.781 3.084 -9.875 1.00 17.49 80 SER A N 1
ATOM 664 C CA . SER A 1 82 ? 6.368 4.316 -9.324 1.00 20.47 80 SER A CA 1
ATOM 665 C C . SER A 1 82 ? 7.278 5.462 -9.656 1.00 19.30 80 SER A C 1
ATOM 666 O O . SER A 1 82 ? 6.845 6.604 -9.635 1.00 30.74 80 SER A O 1
ATOM 669 N N . GLU A 1 83 ? 8.560 5.185 -9.971 1.00 23.86 81 GLU A N 1
ATOM 670 C CA . GLU A 1 83 ? 9.459 6.219 -10.335 1.00 29.01 81 GLU A CA 1
ATOM 671 C C . GLU A 1 83 ? 10.198 6.002 -11.685 1.00 28.43 81 GLU A C 1
ATOM 672 O O . GLU A 1 83 ? 10.790 6.898 -12.154 1.00 30.10 81 GLU A O 1
ATOM 683 N N . GLY A 1 84 ? 10.229 4.763 -12.199 1.00 23.85 82 GLY A N 1
ATOM 684 C CA . GLY A 1 84 ? 10.764 4.469 -13.530 1.00 24.85 82 GLY A CA 1
ATOM 685 C C . GLY A 1 84 ? 12.242 4.622 -13.660 1.00 24.30 82 GLY A C 1
ATOM 686 O O . GLY A 1 84 ? 12.819 4.758 -14.705 1.00 22.09 82 GLY A O 1
ATOM 687 N N . ASN A 1 85 ? 12.908 4.634 -12.540 1.00 18.74 83 ASN A N 1
ATOM 688 C CA . ASN A 1 85 ? 14.340 4.957 -12.589 1.00 21.07 83 ASN A CA 1
ATOM 689 C C . ASN A 1 85 ? 15.175 4.185 -11.544 1.00 16.38 83 ASN A C 1
ATOM 690 O O . ASN A 1 85 ? 16.429 4.456 -11.458 1.00 20.93 83 ASN A O 1
ATOM 695 N N . GLY A 1 86 ? 14.653 3.259 -10.771 1.00 15.83 84 GLY A N 1
ATOM 696 C CA . GLY A 1 86 ? 15.339 2.459 -9.803 1.00 15.65 84 GLY A CA 1
ATOM 697 C C . GLY A 1 86 ? 15.108 2.840 -8.397 1.00 16.11 84 GLY A C 1
ATOM 698 O O . GLY A 1 86 ? 15.504 2.009 -7.522 1.00 25.09 84 GLY A O 1
ATOM 699 N N . ARG A 1 87 ? 14.593 4.062 -8.138 1.00 19.28 85 ARG A N 1
ATOM 700 C CA A ARG A 1 87 ? 14.333 4.615 -6.835 0.52 21.45 85 ARG A CA 1
ATOM 701 C CA B ARG A 1 87 ? 14.448 4.466 -6.733 0.48 20.10 85 ARG A CA 1
ATOM 702 C C . ARG A 1 87 ? 13.045 4.054 -6.257 1.00 20.05 85 ARG A C 1
ATOM 703 O O . ARG A 1 87 ? 12.892 4.091 -5.045 1.00 21.88 85 ARG A O 1
ATOM 718 N N . GLY A 1 88 ? 12.107 3.614 -7.099 1.00 17.13 86 GLY A N 1
ATOM 719 C CA . GLY A 1 88 ? 10.840 3.247 -6.628 1.00 18.24 86 GLY A CA 1
ATOM 720 C C . GLY A 1 88 ? 10.536 1.712 -6.530 1.00 13.25 86 GLY A C 1
ATOM 721 O O . GLY A 1 88 ? 11.275 0.724 -6.492 1.00 18.50 86 GLY A O 1
ATOM 722 N N . GLY A 1 89 ? 9.277 1.595 -6.545 1.00 10.96 87 GLY A N 1
ATOM 723 C CA . GLY A 1 89 ? 8.625 0.341 -6.501 1.00 9.11 87 GLY A CA 1
ATOM 724 C C . GLY A 1 89 ? 8.224 -0.108 -5.116 1.00 7.41 87 GLY A C 1
ATOM 725 O O . GLY A 1 89 ? 8.553 0.532 -4.121 1.00 9.71 87 GLY A O 1
ATOM 726 N N . GLU A 1 90 ? 7.485 -1.184 -5.076 1.00 7.21 88 GLU A N 1
ATOM 727 C CA . GLU A 1 90 ? 7.012 -1.775 -3.853 1.00 7.89 88 GLU A CA 1
ATOM 728 C C . GLU A 1 90 ? 6.475 -3.172 -4.130 1.00 6.50 88 GLU A C 1
ATOM 729 O O . GLU A 1 90 ? 6.017 -3.444 -5.250 1.00 6.92 88 GLU A O 1
ATOM 740 N N . SER A 1 91 ? 6.496 -4.026 -3.115 1.00 6.09 89 SER A N 1
ATOM 741 C CA . SER A 1 91 ? 5.904 -5.334 -3.256 1.00 5.84 89 SER A CA 1
ATOM 742 C C . SER A 1 91 ? 4.393 -5.315 -2.977 1.00 5.71 89 SER A C 1
ATOM 743 O O . SER A 1 91 ? 3.851 -4.375 -2.371 1.00 6.30 89 SER A O 1
ATOM 746 N N . ILE A 1 92 ? 3.744 -6.417 -3.328 1.00 5.68 90 ILE A N 1
ATOM 747 C CA . ILE A 1 92 ? 2.326 -6.606 -3.048 1.00 6.05 90 ILE A CA 1
ATOM 748 C C . ILE A 1 92 ? 2.041 -6.746 -1.556 1.00 6.49 90 ILE A C 1
ATOM 749 O O . ILE A 1 92 ? 0.860 -6.734 -1.177 1.00 8.36 90 ILE A O 1
ATOM 754 N N . TYR A 1 93 ? 3.037 -6.926 -0.729 1.00 6.00 91 TYR A N 1
ATOM 755 C CA . TYR A 1 93 ? 2.872 -7.116 0.698 1.00 6.37 91 TYR A CA 1
ATOM 756 C C . TYR A 1 93 ? 2.942 -5.793 1.476 1.00 6.71 91 TYR A C 1
ATOM 757 O O . TYR A 1 93 ? 2.723 -5.786 2.677 1.00 8.06 91 TYR A O 1
ATOM 766 N N . GLY A 1 94 ? 3.238 -4.704 0.769 1.00 6.64 92 GLY A N 1
ATOM 767 C CA . GLY A 1 94 ? 3.459 -3.377 1.342 1.00 7.18 92 GLY A CA 1
ATOM 768 C C . GLY A 1 94 ? 4.934 -3.204 1.640 1.00 6.63 92 GLY A C 1
ATOM 769 O O . GLY A 1 94 ? 5.545 -3.998 2.339 1.00 7.17 92 GLY A O 1
ATOM 770 N N . GLY A 1 95 ? 5.539 -2.159 1.074 1.00 7.35 93 GLY A N 1
ATOM 771 C CA . GLY A 1 95 ? 6.966 -2.021 1.239 1.00 6.57 93 GLY A CA 1
ATOM 772 C C . GLY A 1 95 ? 7.711 -3.241 0.705 1.00 6.09 93 GLY A C 1
ATOM 773 O O . GLY A 1 95 ? 7.343 -3.787 -0.345 1.00 6.63 93 GLY A O 1
ATOM 774 N N . PHE A 1 96 ? 8.787 -3.614 1.389 1.00 6.04 94 PHE A N 1
ATOM 775 C CA . PHE A 1 96 ? 9.669 -4.654 0.905 1.00 6.02 94 PHE A CA 1
ATOM 776 C C . PHE A 1 96 ? 9.507 -5.930 1.708 1.00 6.06 94 PHE A C 1
ATOM 777 O O . PHE A 1 96 ? 8.997 -5.918 2.821 1.00 7.11 94 PHE A O 1
ATOM 785 N N . PHE A 1 97 ? 9.987 -7.038 1.148 1.00 5.95 95 PHE A N 1
ATOM 786 C CA . PHE A 1 97 ? 9.930 -8.329 1.833 1.00 5.90 95 PHE A CA 1
ATOM 787 C C . PHE A 1 97 ? 11.320 -8.986 1.816 1.00 5.84 95 PHE A C 1
ATOM 788 O O . PHE A 1 97 ? 12.242 -8.604 1.104 1.00 5.75 95 PHE A O 1
ATOM 796 N N . GLU A 1 98 ? 11.428 -10.001 2.669 1.00 6.50 96 GLU A N 1
ATOM 797 C CA . GLU A 1 98 ? 12.703 -10.618 2.963 1.00 6.58 96 GLU A CA 1
ATOM 798 C C . GLU A 1 98 ? 13.198 -11.512 1.838 1.00 6.14 96 GLU A C 1
ATOM 799 O O . GLU A 1 98 ? 12.413 -12.137 1.101 1.00 6.80 96 GLU A O 1
ATOM 810 N N . ASP A 1 99 ? 14.512 -11.618 1.724 1.00 6.13 97 ASP A N 1
ATOM 811 C CA . ASP A 1 99 ? 15.159 -12.567 0.829 1.00 6.00 97 ASP A CA 1
ATOM 812 C C . ASP A 1 99 ? 14.747 -13.986 1.208 1.00 6.16 97 ASP A C 1
ATOM 813 O O . ASP A 1 99 ? 15.005 -14.439 2.338 1.00 7.46 97 ASP A O 1
ATOM 818 N N . GLU A 1 100 ? 14.125 -14.689 0.277 1.00 6.22 98 GLU A N 1
ATOM 819 C CA . GLU A 1 100 ? 13.500 -15.943 0.602 1.00 6.58 98 GLU A CA 1
ATOM 820 C C . GLU A 1 100 ? 14.425 -17.144 0.532 1.00 6.49 98 GLU A C 1
ATOM 821 O O . GLU A 1 100 ? 14.386 -18.010 1.390 1.00 7.39 98 GLU A O 1
ATOM 827 N N . SER A 1 101 ? 15.216 -17.236 -0.529 1.00 6.78 99 SER A N 1
ATOM 828 C CA . SER A 1 101 ? 16.092 -18.374 -0.752 1.00 6.51 99 SER A CA 1
ATOM 829 C C . SER A 1 101 ? 17.263 -17.974 -1.612 1.00 6.32 99 SER A C 1
ATOM 830 O O . SER A 1 101 ? 17.081 -17.250 -2.597 1.00 8.63 99 SER A O 1
ATOM 835 N N . PHE A 1 102 ? 18.439 -18.487 -1.295 1.00 5.90 100 PHE A N 1
ATOM 836 C CA . PHE A 1 102 ? 19.610 -18.363 -2.136 1.00 6.32 100 PHE A CA 1
ATOM 837 C C . PHE A 1 102 ? 19.922 -19.680 -2.861 1.00 6.92 100 PHE A C 1
ATOM 838 O O . PHE A 1 102 ? 21.019 -19.884 -3.366 1.00 8.11 100 PHE A O 1
ATOM 846 N N . ALA A 1 103 ? 18.968 -20.586 -2.913 1.00 7.06 101 ALA A N 1
ATOM 847 C CA . ALA A 1 103 ? 19.253 -21.895 -3.436 1.00 7.80 101 ALA A CA 1
ATOM 848 C C . ALA A 1 103 ? 19.628 -21.881 -4.927 1.00 7.51 101 ALA A C 1
ATOM 849 O O . ALA A 1 103 ? 20.506 -22.654 -5.330 1.00 8.76 101 ALA A O 1
ATOM 851 N N . VAL A 1 104 ? 18.955 -21.087 -5.738 1.00 6.29 102 VAL A N 1
ATOM 852 C CA . VAL A 1 104 ? 19.191 -21.105 -7.187 1.00 6.09 102 VAL A CA 1
ATOM 853 C C . VAL A 1 104 ? 20.326 -20.153 -7.508 1.00 6.16 102 VAL A C 1
ATOM 854 O O . VAL A 1 104 ? 20.321 -18.966 -7.107 1.00 7.53 102 VAL A O 1
ATOM 858 N N . LYS A 1 105 ? 21.323 -20.638 -8.229 1.00 6.30 103 LYS A N 1
ATOM 859 C CA . LYS A 1 105 ? 22.499 -19.863 -8.549 1.00 6.48 103 LYS A CA 1
ATOM 860 C C . LYS A 1 105 ? 22.313 -18.975 -9.767 1.00 6.22 103 LYS A C 1
ATOM 861 O O . LYS A 1 105 ? 21.617 -19.353 -10.725 1.00 6.75 103 LYS A O 1
ATOM 867 N N . HIS A 1 106 ? 23.013 -17.851 -9.778 1.00 6.29 104 HIS A N 1
ATOM 868 C CA . HIS A 1 106 ? 23.100 -16.994 -10.949 1.00 6.42 104 HIS A CA 1
ATOM 869 C C . HIS A 1 106 ? 24.210 -17.513 -11.885 1.00 7.44 104 HIS A C 1
ATOM 870 O O . HIS A 1 106 ? 25.260 -16.909 -12.036 1.00 13.19 104 HIS A O 1
ATOM 877 N N . ASN A 1 107 ? 23.986 -18.687 -12.439 1.00 7.08 105 ASN A N 1
ATOM 878 C CA . ASN A 1 107 ? 25.041 -19.392 -13.159 1.00 7.32 105 ASN A CA 1
ATOM 879 C C . ASN A 1 107 ? 24.792 -19.490 -14.653 1.00 7.43 105 ASN A C 1
ATOM 880 O O . ASN A 1 107 ? 25.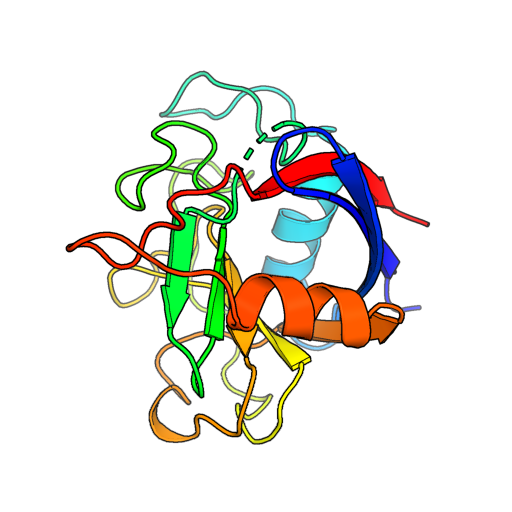516 -20.220 -15.349 1.00 9.41 105 ASN A O 1
ATOM 885 N N . LYS A 1 108 ? 23.871 -18.699 -15.181 1.00 7.67 106 LYS A N 1
ATOM 886 C CA . LYS A 1 108 ? 23.544 -18.738 -16.591 1.00 9.23 106 LYS A CA 1
ATOM 887 C C . LYS A 1 108 ? 22.789 -17.465 -16.963 1.00 7.44 106 LYS A C 1
ATOM 888 O O . LYS A 1 108 ? 22.204 -16.799 -16.101 1.00 7.34 106 LYS A O 1
ATOM 898 N N . GLU A 1 109 ? 22.794 -17.174 -18.241 1.00 8.23 107 GLU A N 1
ATOM 899 C CA . GLU A 1 109 ? 21.914 -16.198 -18.840 1.00 7.43 107 GLU A CA 1
ATOM 900 C C . GLU A 1 109 ? 20.441 -16.580 -18.656 1.00 6.57 107 GLU A C 1
ATOM 901 O O . GLU A 1 109 ? 20.081 -17.742 -18.545 1.00 7.85 107 GLU A O 1
ATOM 912 N N . PHE A 1 110 ? 19.607 -15.549 -18.702 1.00 5.97 108 PHE A N 1
ATOM 913 C CA . PHE A 1 110 ? 18.160 -15.630 -18.793 1.00 6.01 108 PHE A CA 1
ATOM 914 C C . PHE A 1 110 ? 17.487 -16.149 -17.506 1.00 5.78 108 PHE A C 1
ATOM 915 O O . PHE A 1 110 ? 16.367 -16.661 -17.551 1.00 6.87 108 PHE A O 1
ATOM 923 N N . LEU A 1 111 ? 18.145 -15.926 -16.376 1.00 5.69 109 LEU A N 1
ATOM 924 C CA . LEU A 1 111 ? 17.533 -16.139 -15.072 1.00 5.41 109 LEU A CA 1
ATOM 925 C C . LEU A 1 111 ? 16.852 -14.850 -14.620 1.00 5.26 109 LEU A C 1
ATOM 926 O O . LEU A 1 111 ? 17.337 -13.753 -14.886 1.00 6.66 109 LEU A O 1
ATOM 931 N N . LEU A 1 112 ? 15.737 -15.019 -13.917 1.00 5.12 110 LEU A N 1
ATOM 932 C CA . LEU A 1 112 ? 14.936 -13.924 -13.377 1.00 4.96 110 LEU A CA 1
ATOM 933 C C . LEU A 1 112 ? 15.218 -13.835 -11.872 1.00 4.70 110 LEU A C 1
ATOM 934 O O . LEU A 1 112 ? 15.052 -14.831 -11.153 1.00 5.29 110 LEU A O 1
ATOM 939 N N . SER A 1 113 ? 15.650 -12.655 -11.430 1.00 4.82 111 SER A N 1
ATOM 940 C CA . SER A 1 113 ? 16.134 -12.461 -10.065 1.00 4.78 111 SER A CA 1
ATOM 941 C C . SER A 1 113 ? 15.630 -11.114 -9.554 1.00 4.80 111 SER A C 1
ATOM 942 O O . SER A 1 113 ? 15.273 -10.223 -10.327 1.00 5.53 111 SER A O 1
ATOM 945 N N . MET A 1 114 ? 15.580 -10.969 -8.230 1.00 4.91 112 MET A N 1
ATOM 946 C CA . MET A 1 114 ? 15.105 -9.734 -7.640 1.00 4.90 112 MET A CA 1
ATOM 947 C C . MET A 1 114 ? 16.205 -8.691 -7.508 1.00 4.92 112 MET A C 1
ATOM 948 O O . MET A 1 114 ? 17.254 -8.948 -6.902 1.00 5.54 112 MET A O 1
ATOM 955 N N . ALA A 1 115 ? 15.951 -7.508 -8.068 1.00 5.35 113 ALA A N 1
ATOM 956 C CA . ALA A 1 115 ? 16.776 -6.356 -7.762 1.00 5.67 113 ALA A CA 1
ATOM 957 C C . ALA A 1 115 ? 16.506 -5.937 -6.314 1.00 5.86 113 ALA A C 1
ATOM 958 O O . ALA A 1 115 ? 15.447 -6.245 -5.775 1.00 6.78 113 ALA A O 1
ATOM 960 N N . ASN A 1 116 ? 17.461 -5.237 -5.691 1.00 6.12 114 ASN A N 1
ATOM 961 C CA . ASN A 1 116 ? 17.223 -4.775 -4.342 1.00 6.41 114 ASN A CA 1
ATOM 962 C C . ASN A 1 116 ? 18.215 -3.661 -4.016 1.00 7.49 114 ASN A C 1
ATOM 963 O O . ASN A 1 116 ? 19.038 -3.278 -4.839 1.00 9.03 114 ASN A O 1
ATOM 968 N N . ARG A 1 117 ? 18.088 -3.127 -2.816 1.00 7.55 115 ARG A N 1
ATOM 969 C CA A ARG A 1 117 ? 18.938 -2.067 -2.318 0.62 10.35 115 ARG A CA 1
ATOM 970 C CA B ARG A 1 117 ? 18.961 -2.072 -2.338 0.38 8.28 115 ARG A CA 1
ATOM 971 C C . ARG A 1 117 ? 19.575 -2.481 -1.008 1.00 9.55 115 ARG A C 1
ATOM 972 O O . ARG A 1 117 ? 19.818 -1.668 -0.123 1.00 13.95 115 ARG A O 1
ATOM 987 N N . GLY A 1 118 ? 19.883 -3.791 -0.881 1.00 8.94 116 GLY A N 1
ATOM 988 C CA . GLY A 1 118 ? 20.461 -4.312 0.319 1.00 10.47 116 GLY A CA 1
ATOM 989 C C . GLY A 1 118 ? 19.656 -5.493 0.848 1.00 8.70 116 GLY A C 1
ATOM 990 O O . GLY A 1 118 ? 18.653 -5.906 0.231 1.00 8.15 116 GLY A O 1
ATOM 991 N N . LYS A 1 119 ? 20.057 -6.018 1.976 1.00 10.41 117 LYS A N 1
ATOM 992 C CA . LYS A 1 119 ? 19.402 -7.188 2.542 1.00 9.96 117 LYS A CA 1
ATOM 993 C C . LYS A 1 119 ? 17.925 -6.923 2.772 1.00 8.58 117 LYS A C 1
ATOM 994 O O . LYS A 1 119 ? 17.520 -5.923 3.327 1.00 9.45 117 LYS A O 1
ATOM 1000 N N . ASP A 1 120 ? 17.099 -7.905 2.392 1.00 7.93 118 ASP A N 1
ATOM 1001 C CA . ASP A 1 120 ? 15.683 -7.871 2.724 1.00 7.39 118 ASP A CA 1
ATOM 1002 C C . ASP A 1 120 ? 14.981 -6.588 2.247 1.00 6.90 118 ASP A C 1
ATOM 1003 O O . ASP A 1 120 ? 14.196 -5.981 2.976 1.00 8.05 118 ASP A O 1
ATOM 1008 N N . THR A 1 121 ? 15.221 -6.240 0.979 1.00 6.36 119 THR A N 1
ATOM 1009 C CA . THR A 1 121 ? 14.614 -5.062 0.373 1.00 6.24 119 THR A CA 1
ATOM 1010 C C . THR A 1 121 ? 13.976 -5.386 -0.986 1.00 6.05 119 THR A C 1
ATOM 1011 O O . THR A 1 121 ? 13.996 -4.601 -1.912 1.00 6.80 119 THR A O 1
ATOM 1015 N N . ASN A 1 122 ? 13.346 -6.572 -1.063 1.00 5.65 120 ASN A N 1
ATOM 1016 C CA . ASN A 1 122 ? 12.658 -6.966 -2.294 1.00 5.33 120 ASN A CA 1
ATOM 1017 C C . ASN A 1 122 ? 11.357 -6.178 -2.443 1.00 5.26 120 ASN A C 1
ATOM 1018 O O . ASN A 1 122 ? 10.521 -6.177 -1.523 1.00 5.77 120 ASN A O 1
ATOM 1023 N N . GLY A 1 123 ? 11.179 -5.553 -3.591 1.00 5.49 121 GLY A N 1
ATOM 1024 C CA . GLY A 1 123 ? 9.988 -4.759 -3.881 1.00 5.54 121 GLY A CA 1
ATOM 1025 C C . GLY A 1 123 ? 9.314 -5.283 -5.136 1.00 5.31 121 GLY A C 1
ATOM 1026 O O . GLY A 1 123 ? 8.787 -6.385 -5.144 1.00 6.78 121 GLY A O 1
ATOM 1027 N N . SER A 1 124 ? 9.367 -4.470 -6.188 1.00 5.46 122 SER A N 1
ATOM 1028 C CA . SER A 1 124 ? 8.850 -4.839 -7.492 1.00 5.57 122 SER A CA 1
ATOM 1029 C C . SER A 1 124 ? 9.936 -4.980 -8.546 1.00 5.26 122 SER A C 1
ATOM 1030 O O . SER A 1 124 ? 9.686 -5.540 -9.602 1.00 6.52 122 SER A O 1
ATOM 1033 N N . GLN A 1 125 ? 11.121 -4.440 -8.318 1.00 5.93 123 GLN A N 1
ATOM 1034 C CA . GLN A 1 125 ? 12.133 -4.438 -9.368 1.00 5.70 123 GLN A CA 1
ATOM 1035 C C . GLN A 1 125 ? 12.775 -5.816 -9.503 1.00 5.42 123 GLN A C 1
ATOM 1036 O O . GLN A 1 125 ? 13.081 -6.490 -8.517 1.00 6.17 123 GLN A O 1
ATOM 1042 N N . PHE A 1 126 ? 13.006 -6.190 -10.759 1.00 5.44 124 PHE A N 1
ATOM 1043 C CA . PHE A 1 126 ? 13.543 -7.478 -11.124 1.00 5.21 124 PHE A CA 1
ATOM 1044 C C . PHE A 1 126 ? 14.632 -7.259 -12.172 1.00 4.90 124 PHE A C 1
ATOM 1045 O O . PHE A 1 126 ? 14.684 -6.223 -12.827 1.00 5.34 124 PHE A O 1
ATOM 1053 N N . PHE A 1 127 ? 15.441 -8.296 -12.379 1.00 5.06 125 PHE A N 1
ATOM 1054 C CA . PHE A 1 127 ? 16.351 -8.276 -13.500 1.00 5.11 125 PHE A CA 1
ATOM 1055 C C . PHE A 1 127 ? 16.402 -9.667 -14.134 1.00 4.96 125 PHE A C 1
ATOM 1056 O O . PHE A 1 127 ? 16.079 -10.677 -13.519 1.00 5.54 125 PHE A O 1
ATOM 1064 N N . ILE A 1 128 ? 16.826 -9.655 -15.398 1.00 5.35 126 ILE A N 1
ATOM 1065 C CA . ILE A 1 128 ? 17.044 -10.859 -16.179 1.00 5.36 126 ILE A CA 1
ATOM 1066 C C . ILE A 1 128 ? 18.528 -10.875 -16.496 1.00 5.42 126 ILE A C 1
ATOM 1067 O O . ILE A 1 128 ? 19.068 -9.947 -17.097 1.00 5.94 126 ILE A O 1
ATOM 1072 N N . THR A 1 129 ? 19.229 -11.948 -16.062 1.00 5.62 127 THR A N 1
ATOM 1073 C CA . THR A 1 129 ? 20.637 -12.038 -16.352 1.00 5.73 127 THR A CA 1
ATOM 1074 C C . THR A 1 129 ? 20.835 -12.243 -17.847 1.00 5.88 127 THR A C 1
ATOM 1075 O O . THR A 1 129 ? 20.008 -12.831 -18.547 1.00 6.15 127 THR A O 1
ATOM 1079 N N . THR A 1 130 ? 21.999 -11.792 -18.349 1.00 6.21 128 THR A N 1
ATOM 1080 C CA . THR A 1 130 ? 22.347 -12.025 -19.742 1.00 6.69 128 THR A CA 1
ATOM 1081 C C . THR A 1 130 ? 23.680 -12.771 -19.913 1.00 7.18 128 THR A C 1
ATOM 1082 O O . THR A 1 130 ? 24.067 -13.074 -21.048 1.00 8.89 128 THR A O 1
ATOM 1086 N N . LYS A 1 131 ? 24.308 -13.091 -18.802 1.00 7.78 129 LYS A N 1
ATOM 1087 C CA . LYS A 1 131 ? 25.516 -13.906 -18.688 1.00 8.44 129 LYS A CA 1
ATOM 1088 C C . LYS A 1 131 ? 25.462 -14.507 -17.284 1.00 7.82 129 LYS A C 1
ATOM 1089 O O . LYS A 1 131 ? 24.713 -14.013 -16.424 1.00 8.28 129 LYS A O 1
ATOM 1095 N N . PRO A 1 132 ? 26.314 -15.482 -16.972 1.00 8.40 130 PRO A N 1
ATOM 1096 C CA . PRO A 1 132 ? 26.469 -15.916 -15.576 1.00 8.90 130 PRO A CA 1
ATOM 1097 C C . PRO A 1 132 ? 26.944 -14.729 -14.752 1.00 9.07 130 PRO A C 1
ATOM 1098 O O . PRO A 1 132 ? 27.886 -14.023 -15.150 1.00 11.39 130 PRO A O 1
ATOM 1102 N N . THR A 1 133 ? 26.346 -14.543 -13.573 1.00 8.76 131 THR A N 1
ATOM 1103 C CA . THR A 1 133 ? 26.651 -13.482 -12.645 1.00 8.97 131 THR A CA 1
ATOM 1104 C C . THR A 1 133 ? 26.811 -14.060 -11.226 1.00 7.61 131 THR A C 1
ATOM 1105 O O . THR A 1 133 ? 26.062 -13.646 -10.326 1.00 7.45 131 THR A O 1
ATOM 1109 N N . PRO A 1 134 ? 27.737 -14.981 -11.006 1.00 7.52 132 PRO A N 1
ATOM 1110 C CA . PRO A 1 134 ? 27.771 -15.706 -9.744 1.00 7.17 132 PRO A CA 1
ATOM 1111 C C . PRO A 1 134 ? 28.010 -14.858 -8.531 1.00 7.00 132 PRO A C 1
ATOM 1112 O O . PRO A 1 134 ? 27.629 -15.254 -7.409 1.00 7.57 132 PRO A O 1
ATOM 1116 N N . HIS A 1 135 ? 28.637 -13.706 -8.694 1.00 7.41 133 HIS A N 1
ATOM 1117 C CA . HIS A 1 135 ? 28.888 -12.828 -7.562 1.00 8.08 133 HIS A CA 1
ATOM 1118 C C . HIS A 1 135 ? 27.605 -12.284 -6.927 1.00 7.32 133 HIS A C 1
ATOM 1119 O O . HIS A 1 135 ? 27.658 -11.732 -5.829 1.00 8.62 133 HIS A O 1
ATOM 1126 N N . LEU A 1 136 ? 26.473 -12.399 -7.619 1.00 6.60 134 LEU A N 1
ATOM 1127 C CA . LEU A 1 136 ? 25.199 -11.990 -7.073 1.00 6.28 134 LEU A CA 1
ATOM 1128 C C . LEU A 1 136 ? 24.574 -13.051 -6.158 1.00 5.87 134 LEU A C 1
ATOM 1129 O O . LEU A 1 136 ? 23.579 -12.754 -5.472 1.00 6.02 134 LEU A O 1
ATOM 1134 N N . ASP A 1 137 ? 25.128 -14.249 -6.138 1.00 5.94 135 ASP A N 1
ATOM 1135 C CA . ASP A 1 137 ? 24.636 -15.288 -5.246 1.00 5.98 135 ASP A CA 1
ATOM 1136 C C . ASP A 1 137 ? 24.747 -14.810 -3.804 1.00 6.24 135 ASP A C 1
ATOM 1137 O O . ASP A 1 137 ? 25.769 -14.260 -3.387 1.00 7.59 135 ASP A O 1
ATOM 1142 N N . GLY A 1 138 ? 23.678 -15.015 -3.024 1.00 6.23 136 GLY A N 1
ATOM 1143 C CA . GLY A 1 138 ? 23.640 -14.525 -1.668 1.00 6.70 136 GLY A CA 1
ATOM 1144 C C . GLY A 1 138 ? 23.252 -13.071 -1.508 1.00 6.16 136 GLY A C 1
ATOM 1145 O O . GLY A 1 138 ? 23.097 -12.618 -0.370 1.00 7.51 136 GLY A O 1
ATOM 1146 N N . HIS A 1 139 ? 23.084 -12.356 -2.625 1.00 5.89 137 HIS A N 1
ATOM 1147 C CA . HIS A 1 139 ? 22.713 -10.951 -2.613 1.00 6.25 137 HIS A CA 1
ATOM 1148 C C . HIS A 1 139 ? 21.332 -10.728 -3.239 1.00 6.20 137 HIS A C 1
ATOM 1149 O O . HIS A 1 139 ? 20.599 -9.873 -2.747 1.00 9.48 137 HIS A O 1
ATOM 1156 N N . HIS A 1 140 ? 21.017 -11.457 -4.289 1.00 5.45 1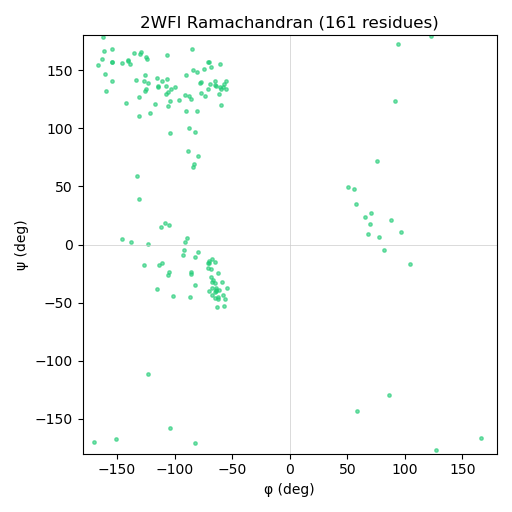38 HIS A N 1
ATOM 1157 C CA . HIS A 1 140 ? 19.760 -11.321 -5.018 1.00 5.33 138 HIS A CA 1
ATOM 1158 C C . HIS A 1 140 ? 19.115 -12.693 -5.095 1.00 5.38 138 HIS A C 1
ATOM 1159 O O . HIS A 1 140 ? 19.798 -13.684 -5.311 1.00 6.88 138 HIS A O 1
ATOM 1166 N N . VAL A 1 141 ? 17.795 -12.736 -4.948 1.00 5.08 139 VAL A N 1
ATOM 1167 C CA . VAL A 1 141 ? 17.069 -14.003 -4.977 1.00 4.95 139 VAL A CA 1
ATOM 1168 C C . VAL A 1 141 ? 16.645 -14.338 -6.419 1.00 4.69 139 VAL A C 1
ATOM 1169 O O . VAL A 1 141 ? 15.796 -13.653 -6.995 1.00 5.05 139 VAL A O 1
ATOM 1173 N N . VAL A 1 142 ? 17.209 -15.432 -6.945 1.00 4.88 140 VAL A N 1
ATOM 1174 C CA . VAL A 1 142 ? 16.766 -15.972 -8.222 1.00 4.77 140 VAL A CA 1
ATOM 1175 C C . VAL A 1 142 ? 15.453 -16.726 -8.000 1.00 4.87 140 VAL A C 1
ATOM 1176 O O . VAL A 1 142 ? 15.349 -17.570 -7.109 1.00 5.77 140 VAL A O 1
ATOM 1180 N N . PHE A 1 143 ? 14.457 -16.424 -8.840 1.00 4.71 141 PHE A N 1
ATOM 1181 C CA . PHE A 1 143 ? 13.147 -17.023 -8.649 1.00 4.90 141 PHE A CA 1
ATOM 1182 C C . PHE A 1 143 ? 12.482 -17.488 -9.937 1.00 4.98 141 PHE A C 1
ATOM 1183 O O . PHE A 1 143 ? 11.362 -18.003 -9.856 1.00 5.48 141 PHE A O 1
ATOM 1191 N N . GLY A 1 144 ? 13.112 -17.363 -11.096 1.00 5.08 142 GLY A N 1
ATOM 1192 C CA . GLY A 1 144 ? 12.486 -17.856 -12.316 1.00 5.31 142 GLY A CA 1
ATOM 1193 C C . GLY A 1 144 ? 13.482 -17.824 -13.449 1.00 5.06 142 GLY A C 1
ATOM 1194 O O . GLY A 1 144 ? 14.673 -17.600 -13.269 1.00 5.28 142 GLY A O 1
ATOM 1195 N N . GLN A 1 145 ? 12.944 -18.052 -14.663 1.00 5.47 143 GLN A N 1
ATOM 1196 C CA . GLN A 1 145 ? 13.801 -18.218 -15.826 1.00 5.73 143 GLN A CA 1
ATOM 1197 C C . GLN A 1 145 ? 12.979 -17.976 -17.090 1.00 6.06 143 GLN A C 1
ATOM 1198 O O . GLN A 1 145 ? 11.806 -18.343 -17.158 1.00 6.96 143 GLN A O 1
ATOM 1209 N N . VAL A 1 146 ? 13.627 -17.416 -18.103 1.00 6.22 144 VAL A N 1
ATOM 1210 C CA . VAL A 1 146 ? 12.976 -17.254 -19.392 1.00 6.29 144 VAL A CA 1
ATOM 1211 C C . VAL A 1 146 ? 12.806 -18.611 -20.067 1.00 6.71 144 VAL A C 1
ATOM 1212 O O . VAL A 1 146 ? 13.746 -19.416 -20.123 1.00 7.84 144 VAL A O 1
ATOM 1216 N N . ILE A 1 147 ? 11.607 -18.834 -20.585 1.00 6.73 145 ILE A N 1
ATOM 1217 C CA . ILE A 1 147 ? 11.342 -20.004 -21.406 1.00 7.69 145 ILE A CA 1
ATOM 1218 C C . ILE A 1 147 ? 11.227 -19.687 -22.877 1.00 7.96 145 ILE A C 1
ATOM 1219 O O . ILE A 1 147 ? 11.495 -20.563 -23.674 1.00 14.88 145 ILE A O 1
ATOM 1224 N N . SER A 1 148 ? 10.841 -18.473 -23.248 1.00 7.25 146 SER A N 1
ATOM 1225 C CA . SER A 1 148 ? 10.768 -18.078 -24.639 1.00 8.06 146 SER A CA 1
ATOM 1226 C C . SER A 1 148 ? 10.939 -16.568 -24.688 1.00 7.03 146 SER A C 1
ATOM 1227 O O . SER A 1 148 ? 10.706 -15.869 -23.704 1.00 6.89 146 SER A O 1
ATOM 1232 N N . GLY A 1 149 ? 11.363 -16.082 -25.854 1.00 7.66 147 GLY A N 1
ATOM 1233 C CA . GLY A 1 149 ? 11.633 -14.663 -26.011 1.00 7.79 147 GLY A CA 1
ATOM 1234 C C . GLY A 1 149 ? 13.046 -14.266 -25.642 1.00 7.38 147 GLY A C 1
ATOM 1235 O O . GLY A 1 149 ? 13.326 -13.084 -25.434 1.00 7.43 147 GLY A O 1
ATOM 1236 N N . GLN A 1 150 ? 13.976 -15.228 -25.652 1.00 7.74 148 GLN A N 1
ATOM 1237 C CA . GLN A 1 150 ? 15.371 -14.906 -25.413 1.00 7.99 148 GLN A CA 1
ATOM 1238 C C . GLN A 1 150 ? 15.880 -13.827 -26.359 1.00 7.87 148 GLN A C 1
ATOM 1239 O O . GLN A 1 150 ? 16.666 -12.962 -25.956 1.00 8.03 148 GLN A O 1
ATOM 1245 N N . GLU A 1 151 ? 15.431 -13.863 -27.629 1.00 8.32 149 GLU A N 1
ATOM 1246 C CA . GLU A 1 151 ? 15.898 -12.872 -28.583 1.00 8.91 149 GLU A CA 1
ATOM 1247 C C . GLU A 1 151 ? 15.410 -11.467 -28.227 1.00 7.63 149 GLU A C 1
ATOM 1248 O O . GLU A 1 151 ? 16.084 -10.484 -28.523 1.00 8.02 149 GLU A O 1
ATOM 1258 N N . VAL A 1 152 ? 14.240 -11.378 -27.609 1.00 7.24 150 VAL A N 1
ATOM 1259 C CA . VAL A 1 152 ? 13.734 -10.100 -27.136 1.00 7.24 150 VAL A CA 1
ATOM 1260 C C . VAL A 1 152 ? 14.636 -9.557 -26.041 1.00 6.63 150 VAL A C 1
ATOM 1261 O O . VAL A 1 152 ? 15.017 -8.381 -26.008 1.00 7.05 150 VAL A O 1
ATOM 1265 N N . VAL A 1 153 ? 14.996 -10.442 -25.081 1.00 6.42 151 VAL A N 1
ATOM 1266 C CA . VAL A 1 153 ? 15.908 -10.039 -24.030 1.00 6.29 151 VAL A CA 1
ATOM 1267 C C . VAL A 1 153 ? 17.227 -9.539 -24.598 1.00 6.37 151 VAL A C 1
ATOM 1268 O O . VAL A 1 153 ? 17.762 -8.511 -24.152 1.00 6.63 151 VAL A O 1
ATOM 1272 N N . ARG A 1 154 ? 17.774 -10.237 -25.603 1.00 6.61 152 ARG A N 1
ATOM 1273 C CA . ARG A 1 154 ? 19.013 -9.781 -26.221 1.00 7.15 152 ARG A CA 1
ATOM 1274 C C . ARG A 1 154 ? 18.853 -8.397 -26.871 1.00 7.13 152 ARG A C 1
ATOM 1275 O O . ARG A 1 154 ? 19.742 -7.571 -26.810 1.00 7.74 152 ARG A O 1
ATOM 1283 N N . GLU A 1 155 ? 17.702 -8.156 -27.519 1.00 7.06 153 GLU A N 1
ATOM 1284 C CA . GLU A 1 155 ? 17.477 -6.843 -28.105 1.00 7.24 153 GLU A CA 1
ATOM 1285 C C . GLU A 1 155 ? 17.419 -5.746 -27.053 1.00 6.80 153 GLU A C 1
ATOM 1286 O O . GLU A 1 155 ? 17.929 -4.632 -27.256 1.00 7.56 153 GLU A O 1
ATOM 1292 N N . ILE A 1 156 ? 16.820 -6.038 -25.894 1.00 6.29 154 ILE A N 1
ATOM 1293 C CA . ILE A 1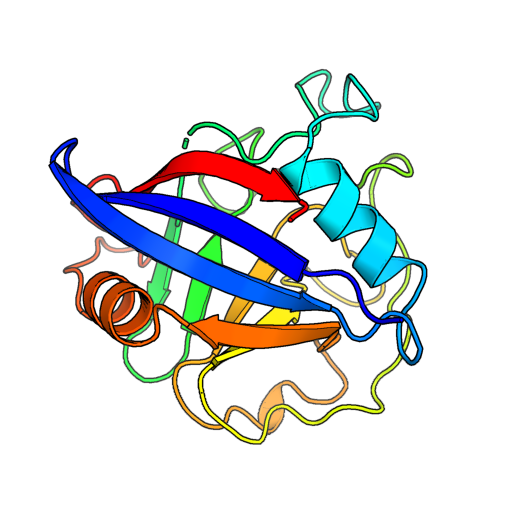 156 ? 16.851 -5.092 -24.789 1.00 6.29 154 ILE A CA 1
ATOM 1294 C C . ILE A 1 156 ? 18.291 -4.849 -24.332 1.00 6.27 154 ILE A C 1
ATOM 1295 O O . ILE A 1 156 ? 18.723 -3.706 -24.131 1.00 6.61 154 ILE A O 1
ATOM 1300 N N . GLU A 1 157 ? 19.037 -5.942 -24.167 1.00 6.32 155 GLU A N 1
ATOM 1301 C CA . GLU A 1 157 ? 20.396 -5.881 -23.657 1.00 6.63 155 GLU A CA 1
ATOM 1302 C C . GLU A 1 157 ? 21.303 -5.015 -24.534 1.00 6.93 155 GLU A C 1
ATOM 1303 O O . GLU A 1 157 ? 22.261 -4.430 -24.014 1.00 7.86 155 GLU A O 1
ATOM 1309 N N . ASN A 1 158 ? 21.049 -4.993 -25.833 1.00 7.29 156 ASN A N 1
ATOM 1310 C CA . ASN A 1 158 ? 21.899 -4.279 -26.785 1.00 8.39 156 ASN A CA 1
ATOM 1311 C C . ASN A 1 158 ? 21.474 -2.820 -26.988 1.00 7.20 156 ASN A C 1
ATOM 1312 O O . ASN A 1 158 ? 22.101 -2.139 -27.818 1.00 8.80 156 ASN A O 1
ATOM 1317 N N . GLN A 1 159 ? 20.521 -2.330 -26.245 1.00 6.50 157 GLN A N 1
ATOM 1318 C CA . GLN A 1 159 ? 20.124 -0.929 -26.379 1.00 6.50 157 GLN A CA 1
ATOM 1319 C C . GLN A 1 159 ? 21.258 0.007 -25.955 1.00 6.59 157 GLN A C 1
ATOM 1320 O O . GLN A 1 159 ? 21.881 -0.183 -24.920 1.00 7.68 157 GLN A O 1
ATOM 1326 N N . LYS A 1 160 ? 21.412 1.097 -26.702 1.00 6.55 158 LYS A N 1
ATOM 1327 C CA . LYS A 1 160 ? 22.302 2.152 -26.263 1.00 6.82 158 LYS A CA 1
ATOM 1328 C C . LYS A 1 160 ? 21.689 2.850 -25.036 1.00 6.38 158 LYS A C 1
ATOM 1329 O O . LYS A 1 160 ? 20.490 3.117 -25.014 1.00 6.91 158 LYS A O 1
ATOM 1335 N N . THR A 1 161 ? 22.529 3.149 -24.062 1.00 7.00 159 THR A N 1
ATOM 1336 C CA . THR A 1 161 ? 22.061 3.698 -22.813 1.00 6.86 159 THR A CA 1
ATOM 1337 C C . THR A 1 161 ? 22.720 5.027 -22.457 1.00 7.00 159 THR A C 1
ATOM 1338 O O . THR A 1 161 ? 23.817 5.367 -22.942 1.00 7.93 159 THR A O 1
ATOM 1342 N N . ASP A 1 162 ? 22.051 5.745 -21.582 1.00 7.18 160 ASP A N 1
ATOM 1343 C CA . ASP A 1 162 ? 22.486 7.041 -21.082 1.00 7.45 160 ASP A CA 1
ATOM 1344 C C . ASP A 1 162 ? 23.486 6.857 -19.967 1.00 7.84 160 ASP A C 1
ATOM 1345 O O . ASP A 1 162 ? 24.021 5.752 -19.730 1.00 8.87 160 ASP A O 1
ATOM 1350 N N . ALA A 1 163 ? 23.839 7.945 -19.269 1.00 8.49 161 ALA A N 1
ATOM 1351 C CA . ALA A 1 163 ? 24.864 7.930 -18.292 1.00 9.71 161 ALA A CA 1
ATOM 1352 C C . ALA A 1 163 ? 24.468 7.141 -17.037 1.00 11.38 161 ALA A C 1
ATOM 1353 O O . ALA A 1 163 ? 25.338 6.826 -16.223 1.00 16.58 161 ALA A O 1
ATOM 1355 N N . ALA A 1 164 ? 23.224 6.824 -16.843 1.00 10.10 162 ALA A N 1
ATOM 1356 C CA . ALA A 1 164 ? 22.744 6.011 -15.739 1.00 12.08 162 ALA A CA 1
ATOM 1357 C C . ALA A 1 164 ? 22.316 4.625 -16.211 1.00 8.79 162 ALA A C 1
ATOM 1358 O O . ALA A 1 164 ? 21.617 3.904 -15.487 1.00 10.09 162 ALA A O 1
ATOM 1360 N N . SER A 1 165 ? 22.762 4.215 -17.382 1.00 8.33 163 SER A N 1
ATOM 1361 C CA . SER A 1 165 ? 22.453 2.900 -17.967 1.00 8.17 163 SER A CA 1
ATOM 1362 C C . SER A 1 165 ? 20.968 2.754 -18.301 1.00 6.88 163 SER A C 1
ATOM 1363 O O . SER A 1 165 ? 20.486 1.643 -18.464 1.00 7.95 163 SER A O 1
ATOM 1366 N N . LYS A 1 166 ? 20.264 3.871 -18.496 1.00 6.87 164 LYS A N 1
ATOM 1367 C CA . LYS A 1 166 ? 18.888 3.825 -18.933 1.00 6.87 164 LYS A CA 1
ATOM 1368 C C . LYS A 1 166 ? 18.834 3.869 -20.454 1.00 6.49 164 LYS A C 1
ATOM 1369 O O . LYS A 1 166 ? 19.450 4.765 -21.063 1.00 6.97 164 LYS A O 1
ATOM 1379 N N . PRO A 1 167 ? 18.126 2.955 -21.108 1.00 6.40 165 PRO A N 1
ATOM 1380 C CA . PRO A 1 167 ? 18.068 3.019 -22.579 1.00 6.52 165 PRO A CA 1
ATOM 1381 C C . PRO A 1 167 ? 17.583 4.386 -23.064 1.00 6.60 165 PRO A C 1
ATOM 1382 O O . PRO A 1 167 ? 16.617 4.947 -22.561 1.00 7.19 165 PRO A O 1
ATOM 1386 N N . PHE A 1 168 ? 18.206 4.856 -24.160 1.00 6.19 166 PHE A N 1
ATOM 1387 C CA . PHE A 1 168 ? 17.661 6.032 -24.831 1.00 6.17 166 PHE A CA 1
ATOM 1388 C C . PHE A 1 168 ? 16.276 5.740 -25.432 1.00 6.31 166 PHE A C 1
ATOM 1389 O O . PHE A 1 168 ? 15.444 6.654 -25.526 1.00 7.25 166 PHE A O 1
ATOM 1397 N N . ALA A 1 169 ? 16.078 4.523 -25.874 1.00 6.93 167 ALA A N 1
ATOM 1398 C CA . ALA A 1 169 ? 14.788 4.046 -26.347 1.00 7.21 167 ALA A CA 1
ATOM 1399 C C . ALA A 1 169 ? 13.904 3.663 -25.136 1.00 7.64 167 ALA A C 1
ATOM 1400 O O . ALA A 1 169 ? 14.370 3.204 -24.085 1.00 10.14 167 ALA A O 1
ATOM 1402 N N . GLU A 1 170 ? 12.631 3.840 -25.303 1.00 7.01 168 GLU A N 1
ATOM 1403 C CA . GLU A 1 170 ? 11.668 3.359 -24.292 1.00 7.39 168 GLU A CA 1
ATOM 1404 C C . GLU A 1 170 ? 11.449 1.869 -24.492 1.00 6.78 168 GLU A C 1
ATOM 1405 O O . GLU A 1 170 ? 10.910 1.455 -25.528 1.00 7.61 168 GLU A O 1
ATOM 1411 N N . VAL A 1 171 ? 11.856 1.066 -23.518 1.00 6.42 169 VAL A N 1
ATOM 1412 C CA . VAL A 1 171 ? 11.664 -0.383 -23.550 1.00 6.10 169 VAL A CA 1
ATOM 1413 C C . VAL A 1 171 ? 10.501 -0.662 -22.589 1.00 6.36 169 VAL A C 1
ATOM 1414 O O . VAL A 1 171 ? 10.686 -0.683 -21.377 1.00 7.21 169 VAL A O 1
ATOM 1418 N N . ARG A 1 172 ? 9.300 -0.774 -23.150 1.00 6.39 170 ARG A N 1
ATOM 1419 C CA . ARG A 1 172 ? 8.072 -0.764 -22.386 1.00 6.77 170 ARG A CA 1
ATOM 1420 C C . ARG A 1 172 ? 7.399 -2.130 -22.407 1.00 6.73 170 ARG A C 1
ATOM 1421 O O . ARG A 1 172 ? 7.330 -2.813 -23.428 1.00 7.74 170 ARG A O 1
ATOM 1435 N N . ILE A 1 173 ? 6.864 -2.482 -21.238 1.00 6.86 171 ILE A N 1
ATOM 1436 C CA . ILE A 1 173 ? 5.984 -3.639 -21.094 1.00 6.98 171 ILE A CA 1
ATOM 1437 C C . ILE A 1 173 ? 4.572 -3.200 -21.519 1.00 7.68 171 ILE A C 1
ATOM 1438 O O . ILE A 1 173 ? 3.864 -2.563 -20.764 1.00 9.21 171 ILE A O 1
ATOM 1443 N N . LEU A 1 174 ? 4.217 -3.483 -22.773 1.00 8.16 172 LEU A N 1
ATOM 1444 C CA . LEU A 1 174 ? 2.947 -3.055 -23.306 1.00 9.77 172 LEU A CA 1
ATOM 1445 C C . LEU A 1 174 ? 1.770 -3.779 -22.627 1.00 8.93 172 LEU A C 1
ATOM 1446 O O . LEU A 1 174 ? 0.699 -3.232 -22.440 1.00 11.21 172 LEU A O 1
ATOM 1451 N N . SER A 1 175 ? 1.989 -5.053 -22.335 1.00 8.40 173 SER A N 1
ATOM 1452 C CA . SER A 1 175 ? 0.999 -5.912 -21.738 1.00 8.64 173 SER A CA 1
ATOM 1453 C C . SER A 1 175 ? 1.741 -7.005 -20.990 1.00 7.34 173 SER A C 1
ATOM 1454 O O . SER A 1 175 ? 2.901 -7.307 -21.303 1.00 7.84 173 SER A O 1
ATOM 1459 N N . CYS A 1 176 ? 1.055 -7.604 -20.014 1.00 7.41 174 CYS A N 1
ATOM 1460 C CA . CYS A 1 176 ? 1.688 -8.616 -19.187 1.00 6.85 174 CYS A CA 1
ATOM 1461 C C . CYS A 1 176 ? 0.587 -9.420 -18.518 1.00 7.03 174 CYS A C 1
ATOM 1462 O O . CYS A 1 176 ? -0.575 -9.015 -18.473 1.00 7.74 174 CYS A O 1
ATOM 1465 N N . GLY A 1 177 ? 0.969 -10.554 -17.947 1.00 6.84 175 GLY A N 1
ATOM 1466 C CA . GLY A 1 177 ? -0.026 -11.387 -17.301 1.00 7.14 175 GLY A CA 1
ATOM 1467 C C . GLY A 1 177 ? 0.504 -12.761 -17.000 1.00 6.67 175 GLY A C 1
ATOM 1468 O O . GLY A 1 177 ? 1.723 -13.010 -17.036 1.00 7.18 175 GLY A O 1
ATOM 1469 N N . GLU A 1 178 ? -0.431 -13.638 -16.681 1.00 7.34 176 GLU A N 1
ATOM 1470 C CA . GLU A 1 178 ? -0.172 -15.031 -16.357 1.00 7.06 176 GLU A CA 1
ATOM 1471 C C . GLU A 1 178 ? -0.797 -15.901 -17.439 1.00 7.84 176 GLU A C 1
ATOM 1472 O O . GLU A 1 178 ? -1.936 -15.642 -17.842 1.00 9.84 176 GLU A O 1
ATOM 1478 N N . LEU A 1 179 ? -0.068 -16.914 -17.886 1.00 8.20 177 LEU A N 1
ATOM 1479 C CA . LEU A 1 179 ? -0.574 -17.902 -18.851 1.00 9.13 177 LEU A CA 1
ATOM 1480 C C . LEU A 1 179 ? -1.335 -19.030 -18.176 1.00 11.17 177 LEU A C 1
ATOM 1481 O O . LEU A 1 179 ? -2.166 -19.604 -18.936 1.00 16.65 177 LEU A O 1
#

Secondary structure (DSSP, 8-state):
---EEEEEEEETTEEEEEEEEEE-TTT-HHHHHHHHHHHH-TT-B-TTT-SBS-----EEEEETTTEEEE--TTTSSSS----TTSS-B------S---STTEEEE--SSTT-B-S-EEEESS--GGGTTTS-EEEEEEE-HHHHHHHHT--B-TTS-BSS-EEEEEEEE-

Foldseek 3Di:
DFWKKKFFKDWQNHTDGMWIKTWQCVQFVVLSVQQQCQQAQVLAAADVLRHGSHQAWAQFAAAAQFKTKAFQVRPGHPPHFATSVHFFAAQRDLPDFLAAFFWKKADADFGRGGGGMIITTGGRDRVCRVPIHTTIGIDDDVVVRVVSNPADADPSRGHPIGIIRNHMHID

Radius of gyration: 14.3 Å; Cα contacts (8 Å, |Δi|>4): 466; chains: 1; bounding box: 34×35×35 Å

B-factor: mean 14.31, std 11.72, range [4.36, 64.89]

GO terms:
  GO:0003755 peptidyl-prolyl cis-trans isomerase activity (F, IDA)
  GO:0016363 nuclear matrix (C, EXP)
  GO:0016607 nuclear speck (C, EXP)
  GO:0016018 cyclosporin A binding (F, TAS)
  GO:0005634 nucleus (C, TAS)
  GO:0005654 nucleoplasm (C, TAS)
  GO:0008380 RNA splicing (P, TAS)
  GO:0005829 cytosol (C, TAS)
  GO:0005515 protein binding (F, IPI)
  GO:0016607 nuclear speck (C, IDA)
  GO:0003723 RNA binding (F, HDA)